Protein AF-A0A2T7C122-F1 (afdb_monomer)

Structure (mmCIF, N/CA/C/O backbone):
data_AF-A0A2T7C122-F1
#
_entry.id   AF-A0A2T7C122-F1
#
loop_
_atom_site.group_PDB
_atom_site.id
_atom_site.type_symbol
_atom_site.label_atom_id
_atom_site.label_alt_id
_atom_site.label_comp_id
_atom_site.label_asym_id
_atom_site.label_entity_id
_atom_site.label_seq_id
_atom_site.pdbx_PDB_ins_code
_atom_site.Cartn_x
_atom_site.Cartn_y
_atom_site.Cartn_z
_atom_site.occupancy
_atom_site.B_iso_or_equiv
_atom_site.auth_seq_id
_atom_site.auth_comp_id
_atom_site.auth_asym_id
_atom_site.auth_atom_id
_atom_site.pdbx_PDB_model_num
ATOM 1 N N . MET A 1 1 ? 14.773 -3.648 -17.598 1.00 79.00 1 MET A N 1
ATOM 2 C CA . MET A 1 1 ? 15.350 -3.316 -16.265 1.00 79.00 1 MET A CA 1
ATOM 3 C C . MET A 1 1 ? 15.070 -1.880 -15.819 1.00 79.00 1 MET A C 1
ATOM 5 O O . MET A 1 1 ? 14.415 -1.739 -14.797 1.00 79.00 1 MET A O 1
ATOM 9 N N . ILE A 1 2 ? 15.477 -0.832 -16.561 1.00 85.12 2 ILE A N 1
ATOM 10 C CA . ILE A 1 2 ? 15.068 0.554 -16.231 1.00 85.12 2 ILE A CA 1
ATOM 11 C C . ILE A 1 2 ? 13.546 0.684 -16.223 1.00 85.12 2 ILE A C 1
ATOM 13 O O . ILE A 1 2 ? 12.992 1.152 -15.241 1.00 85.12 2 ILE A O 1
ATOM 17 N N . ILE A 1 3 ? 12.870 0.175 -17.258 1.00 87.56 3 ILE A N 1
ATOM 18 C CA . ILE A 1 3 ? 11.406 0.257 -17.352 1.00 87.56 3 ILE A CA 1
ATOM 19 C C . ILE A 1 3 ? 10.727 -0.418 -16.142 1.00 87.56 3 ILE A C 1
ATOM 21 O O . ILE A 1 3 ? 9.842 0.168 -15.531 1.00 87.56 3 ILE A O 1
ATOM 25 N N . LYS A 1 4 ? 11.207 -1.598 -15.724 1.00 89.44 4 LYS A N 1
ATOM 26 C CA . LYS A 1 4 ? 10.771 -2.265 -14.484 1.00 89.44 4 LYS A CA 1
ATOM 27 C C . LYS A 1 4 ? 10.979 -1.405 -13.238 1.00 89.44 4 LYS A C 1
ATOM 29 O O . LYS A 1 4 ? 10.067 -1.278 -12.432 1.00 89.44 4 LYS A O 1
ATOM 34 N N . LYS A 1 5 ? 12.150 -0.780 -13.079 1.00 89.38 5 LYS A N 1
ATOM 35 C CA . LYS A 1 5 ? 12.404 0.142 -11.959 1.00 89.38 5 LYS A CA 1
ATOM 36 C C . LYS A 1 5 ? 11.483 1.362 -11.998 1.00 89.38 5 LYS A C 1
ATOM 38 O O . LYS A 1 5 ? 11.011 1.788 -10.951 1.00 89.38 5 LYS A O 1
ATOM 43 N N . THR A 1 6 ? 11.172 1.878 -13.187 1.00 89.88 6 THR A N 1
ATOM 44 C CA . THR A 1 6 ? 10.195 2.956 -13.366 1.00 89.88 6 THR A CA 1
ATOM 45 C C . THR A 1 6 ? 8.806 2.530 -12.894 1.00 89.88 6 THR A C 1
ATOM 47 O O . THR A 1 6 ? 8.185 3.266 -12.136 1.00 89.88 6 THR A O 1
ATOM 50 N N . PHE A 1 7 ? 8.324 1.343 -13.271 1.00 92.44 7 PHE A N 1
ATOM 51 C CA . PHE A 1 7 ? 7.021 0.860 -12.803 1.00 92.44 7 PHE A CA 1
ATOM 52 C C . PHE A 1 7 ? 6.997 0.576 -11.302 1.00 92.44 7 PHE A C 1
ATOM 54 O O . PHE A 1 7 ? 6.054 1.002 -10.638 1.00 92.44 7 PHE A O 1
ATOM 61 N N . ASN A 1 8 ? 8.054 -0.022 -10.741 1.00 92.19 8 ASN A N 1
ATOM 62 C CA . ASN A 1 8 ? 8.172 -0.164 -9.289 1.00 92.19 8 ASN A CA 1
ATOM 63 C C . ASN A 1 8 ? 8.086 1.205 -8.595 1.00 92.19 8 ASN A C 1
ATOM 65 O O . ASN A 1 8 ? 7.347 1.347 -7.627 1.00 92.19 8 ASN A O 1
ATOM 69 N N . GLN A 1 9 ? 8.769 2.231 -9.120 1.00 92.62 9 GLN A N 1
ATOM 70 C CA . GLN A 1 9 ? 8.714 3.579 -8.552 1.00 92.62 9 GLN A CA 1
ATOM 71 C C . GLN A 1 9 ? 7.300 4.159 -8.598 1.00 92.62 9 GLN A C 1
ATOM 73 O O . GLN A 1 9 ? 6.854 4.777 -7.632 1.00 92.62 9 GLN A O 1
ATOM 78 N N . VAL A 1 10 ? 6.589 3.970 -9.712 1.00 93.50 10 VAL A N 1
ATOM 79 C CA . VAL A 1 10 ? 5.200 4.420 -9.854 1.00 93.50 10 VAL A CA 1
ATOM 80 C C . VAL A 1 10 ? 4.305 3.716 -8.835 1.00 93.50 10 VAL A C 1
ATOM 82 O O . VAL A 1 10 ? 3.51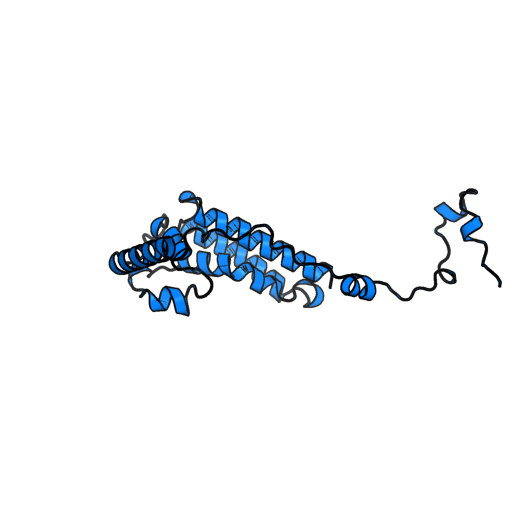6 4.380 -8.170 1.00 93.50 10 VAL A O 1
ATOM 85 N N . TYR A 1 11 ? 4.441 2.402 -8.657 1.00 95.38 11 TYR A N 1
ATOM 86 C CA . TYR A 1 11 ? 3.634 1.642 -7.700 1.00 95.38 11 TYR A CA 1
ATOM 87 C C . TYR A 1 11 ? 3.951 2.031 -6.251 1.00 95.38 11 TYR A C 1
ATOM 89 O O . TYR A 1 11 ? 3.027 2.234 -5.465 1.00 95.38 11 TYR A O 1
ATOM 97 N N . ALA A 1 12 ? 5.227 2.229 -5.912 1.00 94.44 12 ALA A N 1
ATOM 98 C CA . ALA A 1 12 ? 5.642 2.731 -4.604 1.00 94.44 12 ALA A CA 1
ATOM 99 C C . ALA A 1 12 ? 5.068 4.132 -4.331 1.00 94.44 12 ALA A C 1
ATOM 101 O O . ALA A 1 12 ? 4.515 4.384 -3.260 1.00 94.44 12 ALA A O 1
ATOM 102 N N . TYR A 1 13 ? 5.106 5.024 -5.324 1.00 94.38 13 TYR A N 1
ATOM 103 C CA . TYR A 1 13 ? 4.505 6.352 -5.221 1.00 94.38 13 TYR A CA 1
ATOM 104 C C . TYR A 1 13 ? 2.986 6.278 -5.011 1.00 94.38 13 TYR A C 1
ATOM 106 O O . TYR A 1 13 ? 2.453 6.907 -4.098 1.00 94.38 13 TYR A O 1
ATOM 114 N N . LEU A 1 14 ? 2.278 5.461 -5.800 1.00 95.94 14 LEU A N 1
ATOM 115 C CA . LEU A 1 14 ? 0.839 5.239 -5.628 1.00 95.94 14 LEU A CA 1
ATOM 116 C C . LEU A 1 14 ? 0.515 4.702 -4.230 1.00 95.94 14 LEU A C 1
ATOM 118 O O . LEU A 1 14 ? -0.430 5.181 -3.601 1.00 95.94 14 LEU A O 1
ATOM 122 N N . ASN A 1 15 ? 1.313 3.755 -3.727 1.00 96.88 15 ASN A N 1
ATOM 123 C CA . ASN A 1 15 ? 1.175 3.216 -2.379 1.00 96.88 15 ASN A CA 1
ATOM 12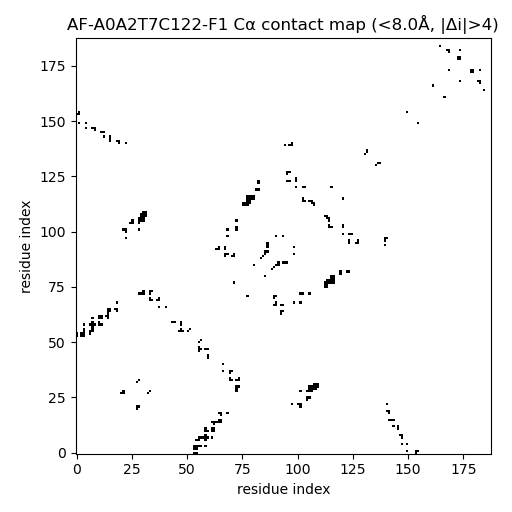4 C C . ASN A 1 15 ? 1.234 4.333 -1.330 1.00 96.88 15 ASN A C 1
ATOM 126 O O . ASN A 1 15 ? 0.307 4.461 -0.533 1.00 96.88 15 ASN A O 1
ATOM 130 N N . VAL A 1 16 ? 2.278 5.169 -1.367 1.00 96.12 16 VAL A N 1
ATOM 131 C CA . VAL A 1 16 ? 2.476 6.281 -0.422 1.00 96.12 16 VAL A CA 1
ATOM 132 C C . VAL A 1 16 ? 1.333 7.289 -0.504 1.00 96.12 16 VAL A C 1
ATOM 134 O O . VAL A 1 16 ? 0.711 7.602 0.511 1.00 96.12 16 VAL A O 1
ATOM 137 N N . GLN A 1 17 ? 1.005 7.773 -1.703 1.00 96.00 17 GLN A N 1
ATOM 138 C CA . GLN A 1 17 ? 0.035 8.856 -1.884 1.00 96.00 17 GLN A CA 1
ATOM 139 C C . GLN A 1 17 ? -1.389 8.449 -1.487 1.00 96.00 17 GLN A C 1
ATOM 141 O O . GLN A 1 17 ? -2.098 9.201 -0.804 1.00 96.00 17 GLN A O 1
ATOM 146 N N . LEU A 1 18 ? -1.818 7.246 -1.881 1.00 97.06 18 LEU A N 1
ATOM 147 C CA . LEU A 1 18 ? -3.144 6.733 -1.539 1.00 97.06 18 LEU A CA 1
ATOM 148 C C . LEU A 1 18 ? -3.239 6.396 -0.050 1.00 97.06 18 LEU A C 1
ATOM 150 O O . LEU A 1 18 ? -4.219 6.756 0.604 1.00 97.06 18 LEU A O 1
ATOM 154 N N . PHE A 1 19 ? -2.217 5.748 0.506 1.00 97.94 19 PHE A N 1
ATOM 155 C CA . PHE A 1 19 ? -2.220 5.357 1.911 1.00 97.94 19 PHE A CA 1
ATOM 156 C C . PHE A 1 19 ? -2.161 6.572 2.844 1.00 97.94 19 PHE A C 1
ATOM 158 O O . PHE A 1 19 ? -2.981 6.685 3.758 1.00 97.94 19 PHE A O 1
ATOM 165 N N . ASN A 1 20 ? -1.286 7.544 2.569 1.00 97.19 20 ASN A N 1
ATOM 166 C CA . ASN A 1 20 ? -1.228 8.789 3.335 1.00 97.19 20 ASN A CA 1
ATOM 167 C C . ASN A 1 20 ? -2.539 9.583 3.212 1.00 97.19 20 ASN A C 1
ATOM 169 O O . ASN A 1 20 ? -2.997 10.164 4.195 1.00 97.19 20 ASN A O 1
ATOM 173 N N . SER A 1 21 ? -3.209 9.547 2.052 1.00 97.06 21 SER A N 1
ATOM 174 C CA . SER A 1 21 ? -4.549 10.128 1.901 1.00 97.06 21 SER A CA 1
ATOM 175 C C . SER A 1 21 ? -5.574 9.499 2.846 1.00 97.06 21 SER A C 1
ATOM 177 O O . SER A 1 21 ? -6.296 10.244 3.509 1.00 97.06 21 SER A O 1
ATOM 179 N N . LEU A 1 22 ? -5.622 8.163 2.950 1.00 97.44 22 LEU A N 1
ATOM 180 C CA . LEU A 1 22 ? -6.503 7.464 3.898 1.00 97.44 22 LEU A CA 1
ATOM 181 C C . LEU A 1 22 ? -6.184 7.837 5.348 1.00 97.44 22 LEU A C 1
ATOM 183 O O . LEU A 1 22 ? -7.089 8.035 6.152 1.00 97.44 22 LEU A O 1
ATOM 187 N N . LEU A 1 23 ? -4.901 7.964 5.690 1.00 96.88 23 LEU A N 1
ATOM 188 C CA . LEU A 1 23 ? -4.473 8.300 7.047 1.00 96.88 23 LEU A CA 1
ATOM 189 C C . LEU A 1 23 ? -4.783 9.743 7.454 1.00 96.88 23 LEU A C 1
ATOM 191 O O . LEU A 1 23 ? -4.862 10.014 8.654 1.00 96.88 23 LEU A O 1
ATOM 195 N N . LEU A 1 24 ? -4.939 10.659 6.499 1.00 96.75 24 LEU A N 1
ATOM 196 C CA . LEU A 1 24 ? -5.132 12.087 6.758 1.00 96.75 24 LEU A CA 1
ATOM 197 C C . LEU A 1 24 ? -6.590 12.546 6.639 1.00 96.75 24 LEU A C 1
ATOM 199 O O . LEU A 1 24 ? -6.947 13.558 7.242 1.00 96.75 24 LEU A O 1
ATOM 203 N N . ARG A 1 25 ? -7.424 11.837 5.870 1.00 96.81 25 ARG A N 1
ATOM 204 C CA . ARG A 1 25 ? -8.746 12.319 5.447 1.00 96.81 25 ARG A CA 1
ATOM 205 C C . ARG A 1 25 ? -9.852 11.327 5.777 1.00 96.81 25 ARG A C 1
ATOM 207 O O . ARG A 1 25 ? -9.915 10.230 5.226 1.00 96.81 25 ARG A O 1
ATOM 214 N N . ARG A 1 26 ? -10.771 11.739 6.654 1.00 95.50 26 ARG A N 1
ATOM 215 C CA . ARG A 1 26 ? -11.879 10.891 7.121 1.00 95.50 26 ARG A CA 1
ATOM 216 C C . ARG A 1 26 ? -12.833 10.511 5.992 1.00 95.50 26 ARG A C 1
ATOM 218 O O . ARG A 1 26 ? -13.339 9.394 5.966 1.00 95.50 26 ARG A O 1
ATOM 225 N N . GLU A 1 27 ? -13.070 11.423 5.058 1.00 94.94 27 GLU A N 1
ATOM 226 C CA . GLU A 1 27 ? -13.934 11.214 3.901 1.00 94.94 27 GLU A CA 1
ATOM 227 C C . GLU A 1 27 ? -13.435 10.091 2.985 1.00 94.94 27 GLU A C 1
ATOM 229 O O . GLU A 1 27 ? -14.243 9.473 2.300 1.00 94.94 27 GLU A O 1
ATOM 234 N N . CYS A 1 28 ? -12.138 9.766 3.011 1.00 96.69 28 CYS A N 1
ATOM 235 C CA . CYS A 1 28 ? -11.575 8.677 2.216 1.00 96.69 28 CYS A CA 1
ATOM 236 C C . CYS A 1 28 ? -11.810 7.289 2.843 1.00 96.69 28 CYS A C 1
ATOM 238 O O . CYS A 1 28 ? -11.757 6.288 2.136 1.00 96.69 28 CYS A O 1
ATOM 240 N N . CYS A 1 29 ? -12.120 7.212 4.140 1.00 97.12 29 CYS A N 1
ATOM 241 C CA . CYS A 1 29 ? -12.270 5.960 4.887 1.00 97.12 29 CYS A CA 1
ATOM 242 C C . CYS A 1 29 ? -13.720 5.437 4.908 1.00 97.12 29 CYS A C 1
ATOM 244 O O . CYS A 1 29 ? -14.189 4.972 5.945 1.00 97.12 29 CYS A O 1
ATOM 246 N N . SER A 1 30 ? -14.455 5.516 3.795 1.00 96.25 30 SER A N 1
ATOM 247 C CA . SER A 1 30 ? -15.792 4.909 3.700 1.00 96.25 30 SER A CA 1
ATOM 248 C C . SER A 1 30 ? -15.750 3.487 3.130 1.00 96.25 30 SER A C 1
ATOM 250 O O . SER A 1 30 ? -14.776 3.101 2.475 1.00 96.25 30 SER A O 1
ATOM 252 N N . PHE A 1 31 ? -16.810 2.698 3.347 1.00 96.31 31 PHE A N 1
ATOM 253 C CA . PHE A 1 31 ? -16.939 1.381 2.710 1.00 96.31 31 PHE A CA 1
ATOM 254 C C . PHE A 1 31 ? -16.964 1.506 1.180 1.00 96.31 31 PHE A C 1
ATOM 256 O O . PHE A 1 31 ? -16.224 0.796 0.498 1.00 96.31 31 PHE A O 1
ATOM 263 N N . SER A 1 32 ? -17.760 2.434 0.638 1.00 96.50 32 SER A N 1
ATOM 264 C CA . SER A 1 32 ? -17.854 2.655 -0.810 1.00 96.50 32 SER A CA 1
ATOM 265 C C . SER A 1 32 ? -16.518 3.067 -1.442 1.00 96.50 32 SER A C 1
ATOM 267 O O . SER A 1 32 ? -16.148 2.534 -2.489 1.00 96.50 32 SER A O 1
ATOM 269 N N . ASN A 1 33 ? -15.749 3.944 -0.787 1.00 97.19 33 ASN A N 1
ATOM 270 C CA . ASN A 1 33 ? -14.415 4.337 -1.243 1.00 97.19 33 ASN A CA 1
ATOM 271 C C . ASN A 1 33 ? -13.435 3.161 -1.181 1.00 97.19 33 ASN A C 1
ATOM 273 O O . ASN A 1 33 ? -12.622 2.991 -2.089 1.00 97.19 33 ASN A O 1
ATOM 277 N N . GLY A 1 34 ? -13.545 2.316 -0.151 1.00 97.44 34 GLY A N 1
ATOM 278 C CA . GLY A 1 34 ? -12.816 1.054 -0.071 1.00 97.44 34 GLY A CA 1
ATOM 279 C C . GLY A 1 34 ? -13.124 0.128 -1.252 1.00 97.44 34 GLY A C 1
ATOM 280 O O . GLY A 1 34 ? -12.199 -0.386 -1.874 1.00 97.44 34 GLY A O 1
ATOM 281 N N . GLU A 1 35 ? -14.400 -0.061 -1.609 1.00 97.31 35 GLU A N 1
ATOM 282 C CA . GLU A 1 35 ? -14.786 -0.862 -2.784 1.00 97.31 35 GLU A CA 1
ATOM 283 C C . GLU A 1 35 ? -14.223 -0.271 -4.079 1.00 97.31 35 GLU A C 1
ATOM 285 O O . GLU A 1 35 ? -13.667 -1.005 -4.895 1.00 97.31 35 GLU A O 1
ATOM 290 N N . PHE A 1 36 ? -14.322 1.048 -4.256 1.00 97.50 36 PHE A N 1
ATOM 291 C CA . PHE A 1 36 ? -13.806 1.730 -5.440 1.00 97.50 36 PHE A CA 1
ATOM 292 C C . PHE A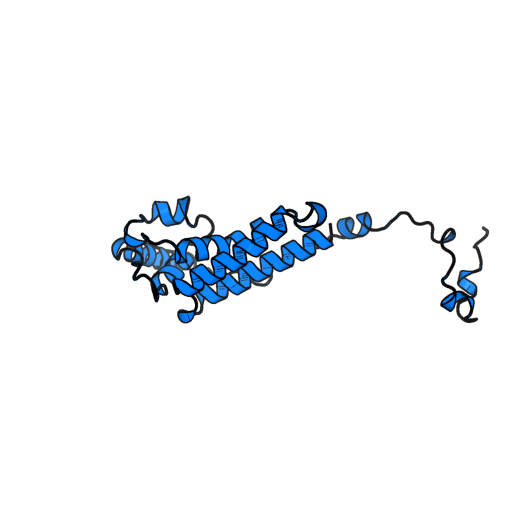 1 36 ? -12.290 1.544 -5.589 1.00 97.50 36 PHE A C 1
ATOM 294 O O . PHE A 1 36 ? -11.811 1.135 -6.648 1.00 97.50 36 PHE A O 1
ATOM 301 N N . LEU A 1 37 ? -11.532 1.766 -4.510 1.00 98.00 37 LEU A N 1
ATOM 302 C CA . LEU A 1 37 ? -10.088 1.537 -4.501 1.00 98.00 37 LEU A CA 1
ATOM 303 C C . LEU A 1 37 ? -9.742 0.065 -4.732 1.00 98.00 37 LEU A C 1
ATOM 305 O O . LEU A 1 37 ? -8.774 -0.222 -5.430 1.00 98.00 37 LEU A O 1
ATOM 309 N N . LYS A 1 38 ? -10.531 -0.873 -4.195 1.00 98.12 38 LYS A N 1
ATOM 310 C CA . LYS A 1 38 ? -10.318 -2.310 -4.409 1.00 98.12 38 LYS A CA 1
ATOM 311 C C . LYS A 1 38 ? -10.395 -2.672 -5.890 1.00 98.12 38 LYS A C 1
ATOM 313 O O . LYS A 1 38 ? -9.537 -3.412 -6.356 1.00 98.12 38 LYS A O 1
ATOM 318 N N . VAL A 1 39 ? -11.378 -2.140 -6.618 1.00 98.12 39 VAL A N 1
ATOM 319 C CA . VAL A 1 39 ? -11.506 -2.366 -8.067 1.00 98.12 39 VAL A CA 1
ATOM 320 C C . VAL A 1 39 ? -10.299 -1.793 -8.813 1.00 98.12 39 VAL A C 1
ATOM 322 O O . VAL A 1 39 ? -9.690 -2.500 -9.608 1.00 98.12 39 VAL A O 1
ATOM 325 N N . GLY A 1 40 ? -9.879 -0.563 -8.501 1.00 97.88 40 GLY A N 1
ATOM 326 C CA . GLY A 1 40 ? -8.685 0.028 -9.119 1.00 97.88 40 GLY A CA 1
ATOM 327 C C . GLY A 1 40 ? -7.403 -0.770 -8.842 1.00 97.88 40 GLY A C 1
ATOM 328 O O . GLY A 1 40 ? -6.601 -1.001 -9.743 1.00 97.88 40 GLY A O 1
ATOM 329 N N . LEU A 1 41 ? -7.222 -1.263 -7.612 1.00 98.12 41 LEU A N 1
ATOM 330 C CA . LEU A 1 41 ? -6.090 -2.129 -7.264 1.00 98.12 41 LEU A CA 1
ATOM 331 C C . LEU A 1 41 ? -6.127 -3.467 -8.016 1.00 98.12 41 LEU A C 1
ATOM 333 O O . LEU A 1 41 ? -5.071 -3.969 -8.388 1.00 98.12 41 LEU A O 1
ATOM 337 N N . GLN A 1 42 ? -7.312 -4.026 -8.272 1.00 97.69 42 GLN A N 1
ATOM 338 C CA . GLN A 1 42 ? -7.463 -5.245 -9.074 1.00 97.69 42 GLN A CA 1
ATOM 339 C C . GLN A 1 42 ? -7.063 -5.029 -10.538 1.00 97.69 42 GLN A C 1
ATOM 341 O O . GLN A 1 42 ? -6.465 -5.918 -11.137 1.00 97.69 42 GLN A O 1
ATOM 346 N N . GLU A 1 43 ? -7.331 -3.855 -11.116 1.00 97.38 43 GLU A N 1
ATOM 347 C CA . GLU A 1 43 ? -6.851 -3.528 -12.466 1.00 97.38 43 GLU A CA 1
ATOM 348 C C . GLU A 1 43 ? -5.316 -3.472 -12.520 1.00 97.38 43 GLU A C 1
ATOM 350 O O . GLU A 1 43 ? -4.709 -4.005 -13.452 1.00 97.38 43 GLU A O 1
ATOM 355 N N . LEU A 1 44 ? -4.676 -2.899 -11.493 1.00 96.75 44 LEU A N 1
ATOM 356 C CA . LEU A 1 44 ? -3.213 -2.864 -11.376 1.00 96.75 44 LEU A CA 1
ATOM 357 C C . LEU A 1 44 ? -2.606 -4.259 -11.162 1.00 96.75 44 LEU A C 1
ATOM 359 O O . LEU A 1 44 ? -1.563 -4.560 -11.744 1.00 96.75 44 LEU A O 1
ATOM 363 N N . GLU A 1 45 ? -3.253 -5.114 -10.366 1.00 95.75 45 GLU A N 1
ATOM 364 C CA . GLU A 1 45 ? -2.863 -6.518 -10.178 1.00 95.75 45 GLU A CA 1
ATOM 365 C C . GLU A 1 45 ? -2.961 -7.296 -11.494 1.00 95.75 45 GLU A C 1
ATOM 367 O O . GLU A 1 45 ? -2.024 -7.993 -11.896 1.00 95.75 45 GLU A O 1
ATOM 372 N N . GLN A 1 46 ? -4.071 -7.123 -12.215 1.00 95.50 46 GLN A N 1
ATOM 373 C CA . GLN A 1 46 ? -4.295 -7.768 -13.502 1.00 95.50 46 GLN A CA 1
ATOM 374 C C . GLN A 1 46 ? -3.254 -7.324 -14.534 1.00 95.50 46 GLN A C 1
ATOM 376 O O . GLN A 1 46 ? -2.730 -8.159 -15.278 1.00 95.50 46 GLN A O 1
ATOM 381 N N . TRP A 1 47 ? -2.906 -6.036 -14.564 1.00 95.50 47 TRP A N 1
ATOM 382 C CA . TRP A 1 47 ? -1.833 -5.535 -15.419 1.00 95.50 47 TRP A CA 1
ATOM 383 C C . TRP A 1 47 ? -0.494 -6.208 -15.094 1.00 95.50 47 TRP A C 1
ATOM 385 O O . TRP A 1 47 ? 0.172 -6.693 -16.011 1.00 95.50 47 TRP A O 1
ATOM 395 N N . CYS A 1 48 ? -0.136 -6.335 -13.811 1.00 93.56 48 CYS A N 1
ATOM 396 C CA . CYS A 1 48 ? 1.079 -7.043 -13.400 1.00 93.56 48 CYS A CA 1
ATOM 397 C C . CYS A 1 48 ? 1.066 -8.523 -13.817 1.00 93.56 48 CYS A C 1
ATOM 399 O O . CYS A 1 48 ? 2.105 -9.047 -14.202 1.00 93.56 48 CYS A O 1
ATOM 401 N N . SER A 1 49 ? -0.096 -9.185 -13.779 1.00 90.31 49 SER A N 1
ATOM 402 C CA . SER A 1 49 ? -0.228 -10.605 -14.144 1.00 90.31 49 SER A CA 1
ATOM 403 C C . SER A 1 49 ? -0.141 -10.882 -15.651 1.00 90.31 49 SER A C 1
ATOM 405 O O . SER A 1 49 ? 0.232 -11.979 -16.061 1.00 90.31 49 SER A O 1
ATOM 407 N N . THR A 1 50 ? -0.514 -9.905 -16.482 1.00 90.94 50 THR A N 1
ATOM 408 C CA . THR A 1 50 ? -0.588 -10.052 -17.948 1.00 90.94 50 THR A CA 1
ATOM 409 C C . THR A 1 50 ? 0.639 -9.505 -18.661 1.00 90.94 50 THR A C 1
ATOM 411 O O . THR A 1 50 ? 0.951 -9.924 -19.776 1.00 90.94 50 THR A O 1
ATOM 414 N N . THR A 1 51 ? 1.337 -8.574 -18.024 1.00 89.25 51 THR A N 1
ATOM 415 C CA . THR A 1 51 ? 2.551 -7.958 -18.547 1.00 89.25 51 THR A CA 1
ATOM 416 C C . THR A 1 51 ? 3.757 -8.870 -18.307 1.00 89.25 51 THR A C 1
ATOM 418 O O . THR A 1 51 ? 3.823 -9.580 -17.307 1.00 89.25 51 THR A O 1
ATOM 421 N N . THR A 1 52 ? 4.741 -8.862 -19.214 1.00 85.38 52 THR A N 1
ATOM 422 C CA . THR A 1 52 ? 5.954 -9.676 -19.041 1.00 85.38 52 THR A CA 1
ATOM 423 C C . THR A 1 52 ? 6.732 -9.273 -17.782 1.00 85.38 52 THR A C 1
ATOM 425 O O . THR A 1 52 ? 6.730 -8.113 -17.355 1.00 85.38 52 THR A O 1
ATOM 428 N N . GLU A 1 53 ? 7.461 -10.234 -17.206 1.00 81.38 53 GLU A N 1
ATOM 429 C CA . GLU A 1 53 ? 8.299 -10.027 -16.013 1.00 81.38 53 GLU A CA 1
ATOM 430 C C . GLU A 1 53 ? 9.342 -8.906 -16.205 1.00 81.38 53 GLU A C 1
ATOM 432 O O . GLU A 1 53 ? 9.750 -8.240 -15.248 1.00 81.38 53 GLU A O 1
ATOM 437 N N . GLU A 1 54 ? 9.735 -8.657 -17.457 1.00 79.44 54 GLU A N 1
ATOM 438 C CA . GLU A 1 54 ? 10.645 -7.583 -17.856 1.00 79.44 54 GLU A CA 1
ATOM 439 C C . GLU A 1 54 ? 10.128 -6.180 -17.503 1.00 79.44 54 GLU A C 1
ATOM 441 O O . GLU A 1 54 ? 10.944 -5.285 -17.251 1.00 79.44 54 GLU A O 1
ATOM 446 N N . TYR A 1 55 ? 8.805 -5.988 -17.460 1.00 83.06 55 TYR A N 1
ATOM 447 C CA . TYR A 1 55 ? 8.173 -4.705 -17.153 1.00 83.06 55 TYR A CA 1
ATOM 448 C C . TYR A 1 55 ? 7.524 -4.693 -15.770 1.00 83.06 55 TYR A C 1
ATOM 450 O O . TYR A 1 55 ? 7.811 -3.789 -14.993 1.00 83.06 55 TYR A O 1
ATOM 458 N N . ALA A 1 56 ? 6.679 -5.677 -15.448 1.00 85.19 56 ALA A N 1
ATOM 459 C CA . ALA A 1 56 ? 5.928 -5.671 -14.191 1.00 85.19 56 ALA A CA 1
ATOM 460 C C . ALA A 1 56 ? 6.780 -6.112 -12.998 1.00 85.19 56 ALA A C 1
ATOM 462 O O . ALA A 1 56 ? 6.658 -5.561 -11.909 1.00 85.19 56 ALA A O 1
ATOM 463 N N . GLY A 1 57 ? 7.668 -7.091 -13.193 1.00 85.56 57 GLY A N 1
ATOM 464 C CA . GLY A 1 57 ? 8.550 -7.577 -12.139 1.00 85.56 57 GLY A CA 1
ATOM 465 C C . GLY A 1 57 ? 7.844 -7.811 -10.797 1.00 85.56 57 GLY A C 1
ATOM 466 O O . GLY A 1 57 ? 6.892 -8.574 -10.723 1.00 85.56 57 GLY A O 1
ATOM 467 N N . ALA A 1 58 ? 8.324 -7.127 -9.754 1.00 87.38 58 ALA A N 1
ATOM 468 C CA . ALA A 1 58 ? 7.761 -7.168 -8.401 1.00 87.38 58 ALA A CA 1
ATOM 469 C C . ALA A 1 58 ? 6.975 -5.887 -8.048 1.00 87.38 58 ALA A C 1
ATOM 471 O O . ALA A 1 58 ? 6.796 -5.580 -6.875 1.00 87.38 58 ALA A O 1
ATOM 472 N N . SER A 1 59 ? 6.511 -5.111 -9.040 1.00 92.50 59 SER A N 1
ATOM 473 C CA . SER A 1 59 ? 5.808 -3.839 -8.793 1.00 92.50 59 SER A CA 1
ATOM 474 C C . SER A 1 59 ? 4.588 -4.013 -7.882 1.00 92.50 59 SER A C 1
ATOM 476 O O . SER A 1 59 ? 4.281 -3.126 -7.094 1.00 92.50 59 SER A O 1
ATOM 478 N N . TRP A 1 60 ? 3.909 -5.165 -7.941 1.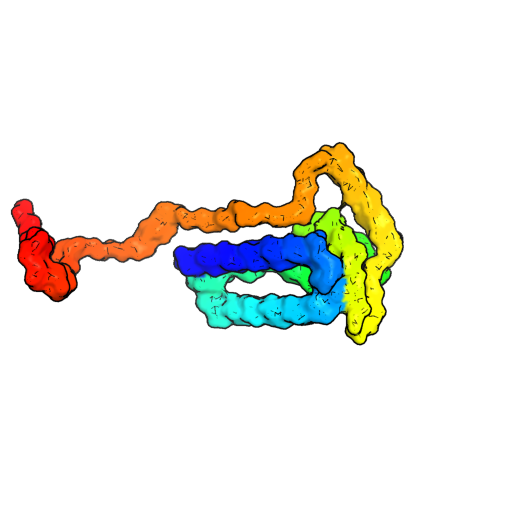00 95.19 60 TRP A N 1
ATOM 479 C CA . TRP A 1 60 ? 2.736 -5.451 -7.108 1.00 95.19 60 TRP A CA 1
ATOM 480 C C . TRP A 1 60 ? 3.023 -5.446 -5.599 1.00 95.19 60 TRP A C 1
ATOM 482 O O . TRP A 1 60 ? 2.143 -5.094 -4.802 1.00 95.19 60 TRP A O 1
ATOM 492 N N . ASP A 1 61 ? 4.245 -5.801 -5.201 1.00 93.88 61 ASP A N 1
ATOM 493 C CA . ASP A 1 61 ? 4.653 -5.850 -3.796 1.00 93.88 61 ASP A CA 1
ATOM 494 C C . ASP A 1 61 ? 4.808 -4.439 -3.205 1.00 93.88 61 ASP A C 1
ATOM 496 O O . ASP A 1 61 ? 4.553 -4.227 -2.018 1.00 93.88 61 ASP A O 1
ATOM 500 N N . GLU A 1 62 ? 5.092 -3.440 -4.046 1.00 95.19 62 GLU A N 1
ATOM 501 C CA . GLU A 1 62 ? 5.215 -2.035 -3.637 1.00 95.19 62 GLU A CA 1
ATOM 502 C C . GLU A 1 62 ? 3.881 -1.451 -3.122 1.00 95.19 62 GLU A C 1
ATOM 504 O O . GLU A 1 62 ? 3.875 -0.501 -2.342 1.00 95.19 62 GLU A O 1
ATOM 509 N N . LEU A 1 63 ? 2.734 -2.042 -3.491 1.00 96.69 63 LEU A N 1
ATOM 510 C CA . LEU A 1 63 ? 1.385 -1.604 -3.087 1.00 96.69 63 LEU A CA 1
ATOM 511 C C . LEU A 1 63 ? 0.904 -2.187 -1.744 1.00 96.69 63 LEU A C 1
ATOM 513 O O . LEU A 1 63 ? -0.278 -2.084 -1.407 1.00 96.69 63 LEU A O 1
ATOM 517 N N . GLN A 1 64 ? 1.777 -2.833 -0.970 1.00 96.62 64 GLN A N 1
ATOM 518 C CA . GLN A 1 64 ? 1.400 -3.581 0.236 1.00 96.62 64 GLN A CA 1
ATOM 519 C C . GLN A 1 64 ? 0.580 -2.784 1.274 1.00 96.62 64 GLN A C 1
ATOM 521 O O . GLN A 1 64 ? -0.386 -3.323 1.818 1.00 96.62 64 GLN A O 1
ATOM 526 N N . HIS A 1 65 ? 0.897 -1.506 1.519 1.00 97.88 65 HIS A N 1
ATOM 527 C CA . HIS A 1 65 ? 0.221 -0.715 2.556 1.00 97.88 65 HIS A CA 1
ATOM 528 C C . HIS A 1 65 ? -1.206 -0.368 2.137 1.00 97.88 65 HIS A C 1
ATOM 530 O O . HIS A 1 65 ? -2.158 -0.617 2.882 1.00 97.88 65 HIS A O 1
ATOM 536 N N . ILE A 1 66 ? -1.373 0.162 0.920 1.00 98.19 66 ILE A N 1
ATOM 537 C CA . ILE A 1 66 ? -2.696 0.514 0.408 1.00 98.19 66 ILE A CA 1
ATOM 538 C C . ILE A 1 66 ? -3.567 -0.732 0.212 1.00 98.19 66 ILE A C 1
ATOM 540 O O . ILE A 1 66 ? -4.752 -0.696 0.537 1.00 98.19 66 ILE A O 1
ATOM 544 N N . ARG A 1 67 ? -2.993 -1.861 -0.224 1.00 98.25 67 ARG A N 1
ATOM 545 C CA . ARG A 1 67 ? -3.717 -3.135 -0.371 1.00 98.25 67 ARG A CA 1
ATOM 546 C C . ARG A 1 67 ? -4.295 -3.625 0.952 1.00 98.25 67 ARG A C 1
ATOM 548 O O . ARG A 1 67 ? -5.479 -3.955 1.008 1.00 98.25 67 ARG A O 1
ATOM 555 N N . GLN A 1 68 ? -3.490 -3.649 2.011 1.00 98.56 68 GLN A N 1
ATOM 556 C CA . GLN A 1 68 ? -3.947 -4.073 3.337 1.00 98.56 68 GLN A CA 1
ATOM 557 C C . GLN A 1 68 ? -4.961 -3.081 3.927 1.00 98.56 68 GLN A C 1
ATOM 559 O O . GLN A 1 68 ? -6.004 -3.501 4.424 1.00 98.56 68 GLN A O 1
ATOM 564 N N . ALA A 1 69 ? -4.736 -1.768 3.785 1.00 98.44 69 ALA A N 1
ATOM 565 C CA . ALA A 1 69 ? -5.687 -0.743 4.223 1.00 98.44 69 ALA A CA 1
ATOM 566 C C . ALA A 1 69 ? -7.056 -0.875 3.538 1.00 98.44 69 ALA A C 1
ATOM 568 O O . ALA A 1 69 ? -8.094 -0.832 4.198 1.00 98.44 69 ALA A O 1
ATOM 569 N N . VAL A 1 70 ? -7.071 -1.073 2.219 1.00 98.31 70 VAL A N 1
ATOM 570 C CA . VAL A 1 70 ? -8.303 -1.266 1.444 1.00 98.31 70 VAL A CA 1
ATOM 571 C C . VAL A 1 70 ? -8.976 -2.585 1.813 1.00 98.31 70 VAL A C 1
ATOM 573 O O . VAL A 1 70 ? -10.185 -2.600 2.039 1.00 98.31 70 VAL A O 1
ATOM 576 N N . GLY A 1 71 ? -8.209 -3.674 1.940 1.00 97.56 71 GLY A N 1
ATOM 577 C CA . GLY A 1 71 ? -8.708 -4.969 2.407 1.00 97.56 71 GLY A CA 1
ATOM 578 C C . GLY A 1 71 ? -9.379 -4.872 3.778 1.00 97.56 71 GLY A C 1
ATOM 579 O O . GLY A 1 71 ? -10.464 -5.421 3.980 1.00 97.56 71 GLY A O 1
ATOM 580 N N . PHE A 1 72 ? -8.791 -4.093 4.686 1.00 97.62 72 PHE A N 1
ATOM 581 C CA . PHE A 1 72 ? -9.389 -3.767 5.970 1.00 97.62 72 PHE A CA 1
ATOM 582 C C . PHE A 1 72 ? -10.679 -2.951 5.806 1.00 97.62 72 PHE A C 1
ATOM 584 O O . PHE A 1 72 ? -11.708 -3.352 6.342 1.00 97.62 72 PHE A O 1
ATOM 591 N N . LEU A 1 73 ? -10.684 -1.856 5.035 1.00 96.81 73 LEU A N 1
ATOM 592 C CA . LEU A 1 73 ? -11.864 -0.994 4.844 1.00 96.81 73 LEU A CA 1
ATOM 593 C C . LEU A 1 73 ? -13.093 -1.751 4.320 1.00 96.81 73 LEU A C 1
ATOM 595 O O . LEU A 1 73 ? -14.197 -1.518 4.811 1.00 96.81 73 LEU A O 1
ATOM 599 N N . VAL A 1 74 ? -12.916 -2.697 3.398 1.00 96.75 74 VAL A N 1
ATOM 600 C CA . VAL A 1 74 ? -14.023 -3.476 2.803 1.00 96.75 74 VAL A CA 1
ATOM 601 C C . VAL A 1 74 ? -14.410 -4.724 3.604 1.00 96.75 74 VAL A C 1
ATOM 603 O O . VAL A 1 74 ? -15.295 -5.477 3.202 1.00 96.75 74 VAL A O 1
ATOM 606 N N . LEU A 1 75 ? -13.761 -4.985 4.741 1.00 95.50 75 LEU A N 1
ATOM 607 C CA . LEU A 1 75 ? -14.104 -6.126 5.585 1.00 95.50 75 LEU A CA 1
ATOM 608 C C . LEU A 1 75 ? -15.472 -5.906 6.248 1.00 95.50 75 LEU A C 1
ATOM 610 O O . LEU A 1 75 ? -15.660 -4.932 6.971 1.00 95.50 75 LEU A O 1
ATOM 614 N N . HIS A 1 76 ? -16.428 -6.816 6.063 1.00 93.12 76 HIS A N 1
ATOM 615 C CA . HIS A 1 76 ? -17.772 -6.643 6.633 1.00 93.12 76 HIS A CA 1
ATOM 616 C C . HIS A 1 76 ? -17.842 -6.893 8.149 1.00 93.12 76 HIS A C 1
ATOM 618 O O . HIS A 1 76 ? -18.564 -6.200 8.858 1.00 93.12 76 HIS A O 1
ATOM 624 N N . GLN A 1 77 ? -17.097 -7.875 8.664 1.00 91.38 77 GLN A N 1
ATOM 625 C CA . GLN A 1 77 ? -17.214 -8.343 10.053 1.00 91.38 77 GLN A CA 1
ATOM 626 C C . GLN A 1 77 ? -16.061 -7.850 10.942 1.00 91.38 77 GLN A C 1
ATOM 628 O O . GLN A 1 77 ? -15.509 -8.611 11.735 1.00 91.38 77 GLN A O 1
ATOM 633 N N . LYS A 1 78 ? -15.683 -6.568 10.820 1.00 93.81 78 LYS A N 1
ATOM 634 C CA . LYS A 1 78 ? -14.590 -5.964 11.611 1.00 93.81 78 LYS A CA 1
ATOM 635 C C . LYS A 1 78 ? -14.816 -6.093 13.120 1.00 93.81 78 LYS A C 1
ATOM 637 O O . LYS A 1 78 ? -13.866 -6.304 13.863 1.00 93.81 78 LYS A O 1
ATOM 642 N N . SER A 1 79 ? -16.066 -5.995 13.573 1.00 93.56 79 SER A N 1
ATOM 643 C CA . SER A 1 79 ? -16.440 -6.057 14.993 1.00 93.56 79 SER A CA 1
ATOM 644 C C . SER A 1 79 ? -16.128 -7.400 15.662 1.00 93.56 79 SER A C 1
ATOM 646 O O . SER A 1 79 ? -15.991 -7.445 16.883 1.00 93.56 79 SER A O 1
ATOM 648 N N . HIS A 1 80 ? -15.983 -8.472 14.878 1.00 95.06 80 HIS A N 1
ATOM 649 C CA . HIS A 1 80 ? -15.657 -9.816 15.361 1.00 95.06 80 HIS A CA 1
ATOM 650 C C . HIS A 1 80 ? -14.159 -10.125 15.339 1.00 95.06 80 HIS A C 1
ATOM 652 O O . HIS A 1 80 ? -13.761 -11.187 15.809 1.00 95.06 80 HIS A O 1
ATOM 658 N N . LYS A 1 81 ? -13.336 -9.226 14.790 1.00 97.12 81 LYS A N 1
ATOM 659 C CA . LYS A 1 81 ? -11.897 -9.440 14.676 1.00 97.12 81 LYS A CA 1
ATOM 660 C C . LYS A 1 81 ? -11.172 -9.064 15.954 1.00 97.12 81 LYS A C 1
ATOM 662 O O . LYS A 1 81 ? -11.395 -7.998 16.529 1.00 97.12 81 LYS A O 1
ATOM 667 N N . THR A 1 82 ? -10.290 -9.953 16.385 1.00 97.31 82 THR A N 1
ATOM 668 C CA . THR A 1 82 ? -9.356 -9.713 17.480 1.00 97.31 82 THR A CA 1
ATOM 669 C C . THR A 1 82 ? -8.215 -8.808 17.024 1.00 97.31 82 THR A C 1
ATOM 671 O O . THR A 1 82 ? -7.937 -8.681 15.833 1.00 97.31 82 THR A O 1
ATOM 674 N N . LEU A 1 83 ? -7.528 -8.179 17.982 1.00 97.44 83 LEU A N 1
ATOM 675 C CA . LEU A 1 83 ? -6.343 -7.375 17.677 1.00 97.44 83 LEU A CA 1
ATOM 676 C C . LEU A 1 83 ? -5.274 -8.203 16.946 1.00 97.44 83 LEU A C 1
ATOM 678 O O . LEU A 1 83 ? -4.691 -7.710 15.992 1.00 97.44 83 LEU A O 1
ATOM 682 N N . GLU A 1 84 ? -5.076 -9.455 17.362 1.00 97.19 84 GLU A N 1
ATOM 683 C CA . GLU A 1 84 ? -4.075 -10.358 16.790 1.00 97.19 84 GLU A CA 1
ATOM 684 C C . GLU A 1 84 ? -4.393 -10.734 15.339 1.00 97.19 84 GLU A C 1
ATOM 686 O O . GLU A 1 84 ? -3.523 -10.619 14.482 1.00 97.19 84 GLU A O 1
ATOM 691 N N . GLU A 1 85 ? -5.644 -11.092 15.024 1.00 97.44 85 GLU A N 1
ATOM 692 C CA . GLU A 1 85 ? -6.055 -11.331 13.632 1.00 97.44 85 GLU A CA 1
ATOM 693 C C . GLU A 1 85 ? 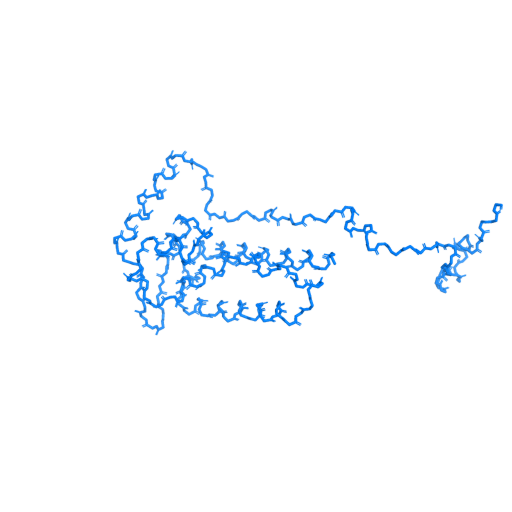-5.834 -10.080 12.768 1.00 97.44 85 GLU A C 1
ATOM 695 O O . GLU A 1 85 ? -5.407 -10.167 11.618 1.00 97.44 85 GLU A O 1
ATOM 700 N N . ILE A 1 86 ? -6.113 -8.890 13.311 1.00 97.88 86 ILE A N 1
ATOM 701 C CA . ILE A 1 86 ? -5.938 -7.639 12.569 1.00 97.88 86 ILE A CA 1
ATOM 702 C C . ILE A 1 86 ? -4.460 -7.376 12.285 1.00 97.88 86 ILE A C 1
ATOM 704 O O . ILE A 1 86 ? -4.123 -7.058 11.148 1.00 97.88 86 ILE A O 1
ATOM 708 N N . THR A 1 87 ? -3.584 -7.498 13.282 1.00 96.69 87 THR A N 1
ATOM 709 C CA . THR A 1 87 ? -2.162 -7.167 13.123 1.00 96.69 87 THR A CA 1
ATOM 710 C C . THR A 1 87 ? -1.371 -8.259 12.429 1.00 96.69 87 THR A C 1
ATOM 712 O O . THR A 1 87 ? -0.433 -7.936 11.721 1.00 96.69 87 THR A O 1
ATOM 715 N N . ASN A 1 88 ? -1.715 -9.534 12.606 1.00 96.25 88 ASN A N 1
ATOM 716 C CA . ASN A 1 88 ? -0.873 -10.635 12.136 1.00 96.25 88 ASN A CA 1
ATOM 717 C C . ASN A 1 88 ? -1.378 -11.245 10.826 1.00 96.25 88 ASN A C 1
ATOM 719 O O . ASN A 1 88 ? -0.575 -11.755 10.049 1.00 96.25 88 ASN A O 1
ATOM 723 N N . GLU A 1 89 ? -2.688 -11.193 10.568 1.00 96.25 89 GLU A N 1
ATOM 724 C CA . GLU A 1 89 ? -3.286 -11.821 9.385 1.00 96.25 89 GLU A CA 1
ATOM 725 C C . GLU A 1 89 ? -3.760 -10.791 8.357 1.00 96.25 89 GLU A C 1
ATOM 727 O O . GLU A 1 89 ? -3.485 -10.935 7.167 1.00 96.25 89 GLU A O 1
ATOM 732 N N . LEU A 1 90 ? -4.475 -9.747 8.792 1.00 96.75 90 LEU A N 1
ATOM 733 C CA . LEU A 1 90 ? -5.086 -8.780 7.872 1.00 96.75 90 LEU A CA 1
ATOM 734 C C . LEU A 1 90 ? -4.118 -7.676 7.439 1.00 96.75 90 LEU A C 1
ATOM 736 O O . LEU A 1 90 ? -4.064 -7.333 6.257 1.00 96.75 90 LEU A O 1
ATOM 740 N N . CYS A 1 91 ? -3.381 -7.111 8.395 1.00 97.75 91 CYS A N 1
ATOM 741 C CA . CYS A 1 91 ? -2.558 -5.923 8.199 1.00 97.75 91 CYS A CA 1
ATOM 742 C C . CYS A 1 91 ? -1.121 -6.075 8.754 1.00 97.75 91 CYS A C 1
ATOM 744 O O . CYS A 1 91 ? -0.685 -5.196 9.499 1.00 97.75 91 CYS A O 1
ATOM 746 N N . PRO A 1 92 ? -0.361 -7.135 8.403 1.00 97.38 92 PRO A N 1
ATOM 747 C CA . PRO A 1 92 ? 0.981 -7.384 8.952 1.00 97.38 92 PRO A CA 1
ATOM 748 C C . PRO A 1 92 ? 2.034 -6.323 8.626 1.00 97.38 92 PRO A C 1
ATOM 750 O O . PRO A 1 92 ? 3.090 -6.302 9.251 1.00 97.38 92 PRO A O 1
ATOM 753 N N . VAL A 1 93 ? 1.778 -5.453 7.650 1.00 97.25 93 VAL A N 1
ATOM 754 C CA . VAL A 1 93 ? 2.709 -4.386 7.256 1.00 97.25 93 VAL A CA 1
ATOM 755 C C . VAL A 1 93 ? 2.375 -3.061 7.948 1.00 97.25 93 VAL A C 1
ATOM 757 O O . VAL A 1 93 ? 3.248 -2.212 8.100 1.00 97.25 93 VAL A O 1
ATOM 760 N N . LEU A 1 94 ? 1.127 -2.863 8.382 1.00 97.06 94 LEU A N 1
ATOM 761 C CA . LEU A 1 94 ? 0.700 -1.601 8.982 1.00 97.06 94 LEU A CA 1
ATOM 762 C C . LEU A 1 94 ? 1.051 -1.566 10.470 1.00 97.06 94 LEU A C 1
ATOM 764 O O . LEU A 1 94 ? 0.833 -2.529 11.203 1.00 97.06 94 LEU A O 1
ATOM 768 N N . SER A 1 95 ? 1.493 -0.406 10.951 1.00 95.69 95 SER A N 1
ATOM 769 C CA . SER A 1 95 ? 1.664 -0.189 12.388 1.00 95.69 95 SER A CA 1
ATOM 770 C C . SER A 1 95 ? 0.316 -0.088 13.109 1.00 95.69 95 SER A C 1
ATOM 772 O O . SER A 1 95 ? -0.705 0.298 12.528 1.00 95.69 95 SER A O 1
ATOM 774 N N . ILE A 1 96 ? 0.311 -0.361 14.418 1.00 95.94 96 ILE A N 1
ATOM 775 C CA . ILE A 1 96 ? -0.891 -0.234 15.260 1.00 95.94 96 ILE A CA 1
ATOM 776 C C . ILE A 1 96 ? -1.480 1.180 15.157 1.00 95.94 96 ILE A C 1
ATOM 778 O O . ILE A 1 96 ? -2.694 1.332 15.015 1.00 95.94 96 ILE A O 1
ATOM 782 N N . THR A 1 97 ? -0.631 2.209 15.133 1.00 95.62 97 THR A N 1
ATOM 783 C CA . THR A 1 97 ? -1.031 3.613 14.967 1.00 95.62 97 THR A CA 1
ATOM 784 C C . THR A 1 97 ? -1.765 3.861 13.646 1.00 95.62 97 THR A C 1
ATOM 786 O O . THR A 1 97 ? -2.782 4.561 13.618 1.00 95.62 97 THR A O 1
ATOM 789 N N . GLN A 1 98 ? -1.283 3.281 12.543 1.00 97.50 98 GLN A N 1
ATOM 790 C CA . GLN A 1 98 ? -1.913 3.410 11.225 1.00 97.50 98 GLN A CA 1
ATOM 791 C C . GLN A 1 98 ? -3.273 2.707 11.190 1.00 97.50 98 GLN A C 1
ATOM 793 O O . GLN A 1 98 ? -4.267 3.304 10.770 1.00 97.50 98 GLN A O 1
ATOM 798 N N . ILE A 1 99 ? -3.342 1.474 11.702 1.00 97.81 99 ILE A N 1
ATOM 799 C CA . ILE A 1 99 ? -4.588 0.700 11.784 1.00 97.81 99 ILE A CA 1
ATOM 800 C C . ILE A 1 99 ? -5.611 1.439 12.651 1.00 97.81 99 ILE A C 1
ATOM 802 O O . ILE A 1 99 ? -6.756 1.615 12.238 1.00 97.81 99 ILE A O 1
ATOM 806 N N . TYR A 1 100 ? -5.200 1.932 13.822 1.00 97.25 100 TYR A N 1
ATOM 807 C CA . TYR A 1 100 ? -6.052 2.693 14.735 1.00 97.25 100 TYR A CA 1
ATOM 808 C C . TYR A 1 100 ? -6.650 3.935 14.065 1.00 97.25 100 TYR A C 1
ATOM 810 O O . TYR A 1 100 ? -7.853 4.194 14.182 1.00 97.25 100 TYR A O 1
ATOM 818 N N . ARG A 1 101 ? -5.837 4.695 13.321 1.00 96.69 101 ARG A N 1
ATOM 819 C CA . ARG A 1 101 ? -6.301 5.866 12.564 1.00 96.69 101 ARG A CA 1
ATOM 820 C C . ARG A 1 101 ? -7.350 5.490 11.523 1.00 96.69 101 ARG A C 1
ATOM 822 O O . ARG A 1 101 ? -8.428 6.080 11.519 1.00 96.69 101 ARG A O 1
ATOM 829 N N . ILE A 1 102 ? -7.073 4.496 10.681 1.00 97.69 102 ILE A N 1
ATOM 830 C CA . ILE A 1 102 ? -8.023 4.045 9.651 1.00 97.69 102 ILE A CA 1
ATOM 831 C C . ILE A 1 102 ? -9.318 3.551 10.308 1.00 97.69 102 ILE A C 1
ATOM 833 O O . ILE A 1 102 ? -10.409 3.958 9.915 1.00 97.69 102 ILE A O 1
ATOM 837 N N . ALA A 1 103 ? -9.212 2.730 11.355 1.00 96.94 103 ALA A N 1
ATOM 838 C CA . ALA A 1 103 ? -10.357 2.143 12.041 1.00 96.94 103 ALA A CA 1
ATOM 839 C C . ALA A 1 103 ? -11.259 3.176 12.729 1.00 96.94 103 ALA A C 1
ATOM 841 O O . ALA A 1 103 ? -12.476 3.011 12.740 1.00 96.94 103 ALA A O 1
ATOM 842 N N . THR A 1 104 ? -10.684 4.239 13.296 1.00 96.50 104 THR A N 1
ATOM 843 C CA . THR A 1 104 ? -11.452 5.310 13.954 1.00 96.50 104 THR A CA 1
ATOM 844 C C . THR A 1 104 ? -12.043 6.321 12.973 1.00 96.50 104 THR A C 1
ATOM 846 O O . THR A 1 104 ? -13.048 6.960 13.289 1.00 96.50 104 THR A O 1
ATOM 849 N N . MET A 1 105 ? -11.462 6.457 11.779 1.00 96.75 105 MET A N 1
ATOM 850 C CA . MET A 1 105 ? -12.025 7.265 10.693 1.00 96.75 105 MET A CA 1
ATOM 851 C C . MET A 1 105 ? -13.072 6.516 9.863 1.00 96.75 105 MET A C 1
ATOM 853 O O . MET A 1 105 ? -13.882 7.170 9.204 1.00 96.75 105 MET A O 1
ATOM 857 N N . PHE A 1 106 ? -13.068 5.179 9.907 1.00 96.62 106 PHE A N 1
ATOM 858 C CA . PHE A 1 106 ? -13.969 4.340 9.127 1.00 96.62 106 PHE A CA 1
ATOM 859 C C . PHE A 1 106 ? -15.447 4.652 9.382 1.00 96.62 106 PHE A C 1
ATOM 861 O O . PHE A 1 106 ? -15.885 4.816 10.524 1.00 96.62 106 PHE A O 1
ATOM 868 N N . TRP A 1 107 ? -16.230 4.660 8.307 1.00 93.88 107 TRP A N 1
ATOM 869 C CA . TRP A 1 107 ? -17.686 4.668 8.368 1.00 93.88 107 TRP A CA 1
ATOM 870 C C . TRP A 1 107 ? -18.279 3.908 7.176 1.00 93.88 107 TRP A C 1
ATOM 872 O O . TRP A 1 107 ? -17.702 3.884 6.093 1.00 93.88 107 TRP A O 1
ATOM 882 N N . ASP A 1 108 ? -19.427 3.262 7.368 1.00 92.31 108 ASP A N 1
ATOM 883 C CA . ASP A 1 108 ? -20.121 2.562 6.285 1.00 92.31 108 ASP A CA 1
ATOM 884 C C . ASP A 1 108 ? -21.300 3.404 5.778 1.00 92.31 108 ASP A C 1
ATOM 886 O O . ASP A 1 108 ? -22.204 3.749 6.540 1.00 92.31 108 ASP A O 1
ATOM 890 N N . ASP A 1 109 ? -21.265 3.734 4.488 1.00 92.25 109 ASP A N 1
ATOM 891 C CA . ASP A 1 109 ? -22.246 4.528 3.749 1.00 92.25 109 ASP A CA 1
ATOM 892 C C . ASP A 1 109 ? -23.235 3.716 2.906 1.00 92.25 109 ASP A C 1
ATOM 894 O O . ASP A 1 109 ? -24.098 4.302 2.249 1.00 92.25 109 ASP A O 1
ATOM 898 N N . LYS A 1 110 ? -23.122 2.386 2.888 1.00 87.75 110 LYS A N 1
ATOM 899 C CA . LYS A 1 110 ? -23.796 1.533 1.903 1.00 87.75 110 LYS A CA 1
ATOM 900 C C . LYS A 1 110 ? -24.488 0.313 2.503 1.00 87.75 110 LYS A C 1
ATOM 902 O O . LYS A 1 110 ? -25.644 0.055 2.176 1.00 87.75 110 LYS A O 1
ATOM 907 N N . TYR A 1 111 ? -23.812 -0.434 3.370 1.00 89.56 111 TYR A N 1
ATOM 908 C CA . TYR A 1 111 ? -24.274 -1.730 3.880 1.00 89.56 111 TYR A CA 1
ATOM 909 C C . TYR A 1 111 ? -24.446 -1.769 5.402 1.00 89.56 111 TYR A C 1
ATOM 911 O O . TYR A 1 111 ? -24.968 -2.750 5.930 1.00 89.56 111 TYR A O 1
ATOM 919 N N . GLY A 1 112 ? -24.024 -0.723 6.116 1.00 87.25 112 GLY A N 1
ATOM 920 C CA . GLY A 1 112 ? -24.109 -0.663 7.576 1.00 87.25 112 GLY A CA 1
ATOM 921 C C . GLY A 1 112 ? -23.155 -1.625 8.297 1.00 87.25 112 GLY A C 1
ATOM 922 O O . GLY A 1 112 ? -23.427 -2.016 9.434 1.00 87.25 112 GLY A O 1
ATOM 923 N N . ALA A 1 113 ? -22.050 -2.026 7.661 1.00 86.50 113 ALA A N 1
ATOM 924 C CA . ALA A 1 113 ? -20.980 -2.778 8.299 1.00 86.50 113 ALA A CA 1
ATOM 925 C C . ALA A 1 113 ? -20.429 -2.008 9.502 1.00 86.50 113 ALA A C 1
ATOM 927 O O . ALA A 1 113 ? -20.161 -0.804 9.462 1.00 86.50 113 ALA A O 1
ATOM 928 N N . GLN A 1 114 ? -20.242 -2.735 10.596 1.00 90.19 114 GLN A N 1
ATOM 929 C CA . GLN A 1 114 ? -19.730 -2.159 11.827 1.00 90.19 114 GLN A CA 1
ATOM 930 C C . GLN A 1 114 ? -18.210 -1.992 11.752 1.00 90.19 114 GLN A C 1
ATOM 932 O O . GLN A 1 114 ? -17.508 -2.777 11.111 1.00 90.19 114 GLN A O 1
ATOM 937 N N . GLY A 1 115 ? -17.702 -0.962 12.432 1.00 93.44 115 GLY A N 1
ATOM 938 C CA . GLY A 1 115 ? -16.272 -0.801 12.686 1.00 93.44 115 GLY A CA 1
ATOM 939 C C . GLY A 1 115 ? -15.729 -1.848 13.665 1.00 93.44 115 GLY A C 1
ATOM 940 O O . GLY A 1 115 ? -16.397 -2.824 14.008 1.00 93.44 115 GLY A O 1
ATOM 941 N N . LEU A 1 116 ? -14.501 -1.633 14.136 1.00 96.44 116 LEU A N 1
ATOM 942 C CA . LEU A 1 116 ? -13.911 -2.467 15.187 1.00 96.44 116 LEU A CA 1
ATOM 943 C C . LEU A 1 116 ? -14.693 -2.369 16.503 1.00 96.44 116 LEU A C 1
ATOM 945 O O . LEU A 1 116 ? -15.351 -1.365 16.790 1.00 96.44 116 LEU A O 1
ATOM 949 N N . SER A 1 117 ? -14.577 -3.409 17.329 1.00 96.69 117 SER A N 1
ATOM 950 C CA . SER A 1 117 ? -15.133 -3.400 18.680 1.00 96.69 117 SER A CA 1
ATOM 951 C C . SER A 1 117 ? -14.455 -2.336 19.554 1.00 96.69 117 SER A C 1
ATOM 953 O O . SER A 1 117 ? -13.277 -2.009 19.385 1.00 96.69 117 SER A O 1
ATOM 955 N N . GLN A 1 118 ? -15.193 -1.806 20.535 1.00 95.88 118 GLN A N 1
ATOM 956 C CA . GLN A 1 118 ? -14.658 -0.802 21.465 1.00 95.88 118 GLN A CA 1
ATOM 957 C C . GLN A 1 118 ? -13.482 -1.336 22.292 1.00 95.88 118 GLN A C 1
ATOM 959 O O . GLN A 1 118 ? -12.583 -0.577 22.641 1.00 95.88 118 GLN A O 1
ATOM 964 N N . GLU A 1 119 ? -13.460 -2.642 22.564 1.00 96.94 119 GLU A N 1
ATOM 965 C CA . GLU A 1 119 ? -12.347 -3.297 23.247 1.00 96.94 119 GLU A CA 1
ATOM 966 C C . GLU A 1 119 ? -11.054 -3.210 22.425 1.00 96.94 119 GLU A C 1
ATOM 968 O O . GLU A 1 119 ? -10.019 -2.793 22.944 1.00 96.94 119 GLU A O 1
ATOM 973 N N . VAL A 1 120 ? -11.114 -3.553 21.134 1.00 97.50 120 VAL A N 1
ATOM 974 C CA . VAL A 1 120 ? -9.948 -3.501 20.241 1.00 97.50 120 VAL A CA 1
ATOM 975 C C . VAL A 1 120 ? -9.482 -2.059 20.048 1.00 97.50 120 VAL A C 1
ATOM 977 O O . VAL A 1 120 ? -8.290 -1.787 20.166 1.00 97.50 120 VAL A O 1
ATOM 980 N N . ILE A 1 121 ? -10.409 -1.118 19.842 1.00 97.69 121 ILE A N 1
ATOM 981 C CA . ILE A 1 121 ? -10.093 0.317 19.758 1.00 97.69 121 ILE A CA 1
ATOM 982 C C . ILE A 1 121 ? -9.430 0.817 21.049 1.00 97.69 121 ILE A C 1
ATOM 984 O O . ILE A 1 121 ? -8.466 1.580 20.986 1.00 97.69 121 ILE A O 1
ATOM 988 N N . GLY A 1 122 ? -9.911 0.377 22.215 1.00 97.31 122 GLY A N 1
ATOM 989 C CA . GLY A 1 122 ? -9.320 0.699 23.513 1.00 97.31 122 GLY A CA 1
ATOM 990 C C . GLY A 1 122 ? -7.882 0.196 23.640 1.00 97.31 122 GLY A C 1
ATOM 991 O O . GLY A 1 122 ? -6.999 0.979 23.985 1.00 97.31 122 GLY A O 1
ATOM 992 N N . LYS A 1 123 ? -7.634 -1.071 23.283 1.00 97.12 123 LYS A N 1
ATOM 993 C CA . LYS A 1 123 ? -6.293 -1.685 23.285 1.00 97.12 123 LYS A CA 1
ATOM 994 C C . LYS A 1 123 ? -5.328 -0.986 22.323 1.00 97.12 123 LYS A C 1
ATOM 996 O O . LYS A 1 123 ? -4.200 -0.672 22.690 1.00 97.12 123 LYS A O 1
ATOM 1001 N N . MET A 1 124 ? -5.774 -0.685 21.104 1.00 97.00 124 MET A N 1
ATOM 1002 C CA . MET A 1 124 ? -4.953 0.040 20.129 1.00 97.00 124 MET A CA 1
ATOM 1003 C C . MET A 1 124 ? -4.606 1.453 20.616 1.00 97.00 124 MET A C 1
ATOM 1005 O O . MET A 1 124 ? -3.479 1.909 20.430 1.00 97.00 124 MET A O 1
ATOM 1009 N N . ARG A 1 125 ? -5.544 2.142 21.280 1.00 95.88 125 ARG A N 1
ATOM 1010 C CA . ARG A 1 125 ? -5.313 3.482 21.837 1.00 95.88 125 ARG A CA 1
ATOM 1011 C C . ARG A 1 125 ? -4.245 3.479 22.928 1.00 95.88 125 ARG A C 1
ATOM 1013 O O . ARG A 1 125 ? -3.407 4.380 22.932 1.00 95.88 125 ARG A O 1
ATOM 1020 N N . THR A 1 126 ? -4.271 2.501 23.837 1.00 95.06 126 THR A N 1
ATOM 1021 C CA . THR A 1 126 ? -3.249 2.391 24.890 1.00 95.06 126 THR A CA 1
ATOM 1022 C C . THR A 1 126 ? -1.877 2.147 24.275 1.00 95.06 126 THR A C 1
ATOM 1024 O O . THR A 1 126 ? -0.963 2.917 24.539 1.00 95.06 126 THR A O 1
ATOM 1027 N N . MET A 1 127 ? -1.776 1.198 23.339 1.00 92.94 127 MET A N 1
ATOM 1028 C CA . MET A 1 127 ? -0.520 0.893 22.640 1.00 92.94 127 MET A CA 1
ATOM 1029 C C . MET A 1 127 ? 0.028 2.098 21.866 1.00 92.94 127 MET A C 1
ATOM 1031 O O . MET A 1 127 ? 1.203 2.416 21.973 1.00 92.94 127 MET A O 1
ATOM 1035 N N . THR A 1 128 ? -0.835 2.838 21.163 1.00 89.12 128 THR A N 1
ATOM 1036 C CA . THR A 1 128 ? -0.425 4.050 20.428 1.00 89.12 128 THR A CA 1
ATOM 1037 C C . THR A 1 128 ? 0.100 5.142 21.371 1.00 89.12 128 THR A C 1
ATOM 1039 O O . THR A 1 128 ? 1.025 5.878 21.031 1.00 89.12 128 THR A O 1
ATOM 1042 N N . THR A 1 129 ? -0.490 5.270 22.564 1.00 87.94 129 THR A N 1
ATOM 1043 C CA . THR A 1 129 ? -0.026 6.235 23.575 1.00 87.94 129 THR A CA 1
ATOM 1044 C C . THR A 1 129 ? 1.335 5.821 24.130 1.00 87.94 129 THR A C 1
ATOM 1046 O O . THR A 1 129 ? 2.237 6.654 24.211 1.00 87.94 129 THR A O 1
ATOM 1049 N N . ASP A 1 130 ? 1.509 4.539 24.442 1.00 86.44 130 ASP A N 1
ATOM 1050 C CA . ASP A 1 130 ? 2.768 3.995 24.956 1.00 86.44 130 ASP A CA 1
ATOM 1051 C C . ASP A 1 130 ? 3.905 4.120 23.923 1.00 86.44 130 ASP A C 1
ATOM 1053 O O . ASP A 1 130 ? 5.015 4.545 24.261 1.00 86.44 130 ASP A O 1
ATOM 1057 N N . ASP A 1 131 ? 3.619 3.866 22.643 1.00 83.31 131 ASP A N 1
ATOM 1058 C CA . ASP A 1 131 ? 4.567 4.048 21.535 1.00 83.31 131 ASP A CA 1
ATOM 1059 C C . ASP A 1 131 ? 5.011 5.511 21.400 1.00 83.31 131 ASP A C 1
ATOM 1061 O O . ASP A 1 131 ? 6.190 5.787 21.176 1.00 83.31 131 ASP A O 1
ATOM 1065 N N . SER A 1 132 ? 4.100 6.470 21.602 1.00 80.31 132 SER A N 1
ATOM 1066 C CA . SER A 1 132 ? 4.434 7.901 21.541 1.00 80.31 132 SER A CA 1
ATOM 1067 C C . SER A 1 132 ? 5.332 8.365 22.694 1.00 80.31 132 SER A C 1
ATOM 1069 O O . SER A 1 132 ? 6.142 9.275 22.523 1.00 80.31 132 SER A O 1
ATOM 1071 N N . ILE A 1 133 ? 5.225 7.723 23.863 1.00 80.50 133 ILE A N 1
ATOM 1072 C CA . ILE A 1 133 ? 6.069 8.009 25.032 1.00 80.50 133 ILE A CA 1
ATOM 1073 C C . ILE A 1 133 ? 7.467 7.415 24.835 1.00 80.50 133 ILE A C 1
ATO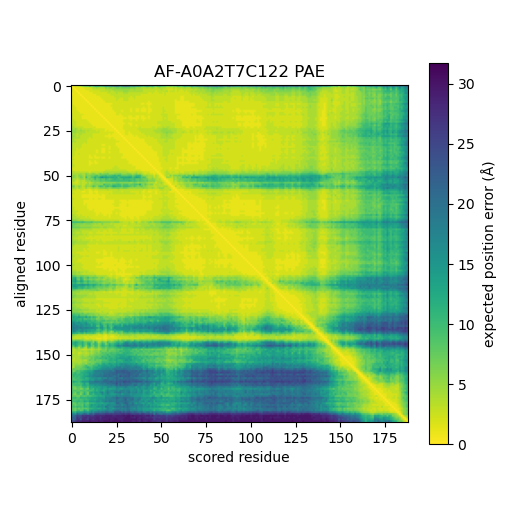M 1075 O O . ILE A 1 133 ? 8.467 8.034 25.198 1.00 80.50 133 ILE A O 1
ATOM 1079 N N . THR A 1 134 ? 7.541 6.215 24.263 1.00 81.94 134 THR A N 1
ATOM 1080 C CA . THR A 1 134 ? 8.799 5.482 24.069 1.00 81.94 134 THR A CA 1
ATOM 1081 C C . THR A 1 134 ? 9.570 5.933 22.828 1.00 81.94 134 THR A C 1
ATOM 1083 O O . THR A 1 134 ? 10.801 5.952 22.850 1.00 81.94 134 THR A O 1
ATOM 1086 N N . THR A 1 135 ? 8.875 6.353 21.767 1.00 80.12 135 THR A N 1
ATOM 1087 C CA . THR A 1 135 ? 9.456 6.819 20.498 1.00 80.12 135 THR A CA 1
ATOM 1088 C C . THR A 1 135 ? 8.855 8.164 20.066 1.00 80.12 135 THR A C 1
ATOM 1090 O O . THR A 1 135 ? 8.005 8.216 19.178 1.00 80.12 135 THR A O 1
ATOM 1093 N N . PRO A 1 136 ? 9.322 9.294 20.637 1.00 62.50 136 PRO A N 1
ATOM 1094 C CA . PRO A 1 136 ? 8.656 10.598 20.514 1.00 62.50 136 PRO A CA 1
ATOM 1095 C C . PRO A 1 136 ? 8.570 11.224 19.108 1.00 62.50 136 PRO A C 1
ATOM 1097 O O . PRO A 1 136 ? 8.061 12.329 18.986 1.00 62.50 136 PRO A O 1
ATOM 1100 N N . ASN A 1 137 ? 9.048 10.555 18.054 1.00 67.69 137 ASN A N 1
ATOM 1101 C CA . ASN A 1 137 ? 9.083 11.057 16.674 1.00 67.69 137 ASN A CA 1
ATOM 1102 C C . ASN A 1 137 ? 8.731 9.979 15.625 1.00 67.69 137 ASN A C 1
ATOM 1104 O O . ASN A 1 137 ? 9.112 10.114 14.462 1.00 67.69 137 ASN A O 1
ATOM 1108 N N . SER A 1 138 ? 8.047 8.891 15.998 1.00 74.81 138 SER A N 1
ATOM 1109 C CA . SER A 1 138 ? 7.592 7.907 15.007 1.00 74.81 138 SER A CA 1
ATOM 1110 C C . SER A 1 138 ? 6.467 8.503 14.148 1.00 74.81 138 SER A C 1
ATOM 1112 O O . SER A 1 138 ? 5.354 8.761 14.610 1.00 74.81 138 SER A O 1
ATOM 1114 N N . SER A 1 139 ? 6.766 8.780 12.875 1.00 85.94 139 SER A N 1
ATOM 1115 C CA . SER A 1 139 ? 5.750 9.214 11.915 1.00 85.94 139 SER A CA 1
ATOM 1116 C C . SER A 1 139 ? 4.811 8.051 11.605 1.00 85.94 139 SER A C 1
ATOM 1118 O O . SER A 1 139 ? 5.247 6.929 11.363 1.00 85.94 139 SER A O 1
ATOM 1120 N N . PHE A 1 140 ? 3.505 8.319 11.588 1.00 90.38 140 PHE A N 1
ATOM 1121 C CA . PHE A 1 140 ? 2.520 7.348 11.107 1.00 90.38 140 PHE A CA 1
ATOM 1122 C C . PHE A 1 140 ? 2.355 7.392 9.579 1.00 90.38 140 PHE A C 1
ATOM 1124 O O . PHE A 1 140 ? 1.710 6.506 9.019 1.00 90.38 140 PHE A O 1
ATOM 1131 N N . LEU A 1 141 ? 2.887 8.421 8.914 1.00 94.00 141 LEU A N 1
ATOM 1132 C CA . LEU A 1 141 ? 2.867 8.561 7.459 1.00 94.00 141 LEU A CA 1
ATOM 1133 C C . LEU A 1 141 ? 4.038 7.806 6.837 1.00 94.00 141 LEU A C 1
ATOM 1135 O O . LEU A 1 141 ? 5.093 7.686 7.453 1.00 94.00 141 LEU A O 1
ATOM 1139 N N . LEU A 1 142 ? 3.845 7.344 5.605 1.00 92.00 142 LEU A N 1
ATOM 1140 C CA . LEU A 1 142 ? 4.936 6.826 4.787 1.00 92.00 142 LEU A CA 1
ATOM 1141 C C . LEU A 1 142 ? 5.754 7.982 4.212 1.00 92.00 142 LEU A C 1
ATOM 1143 O O . LEU A 1 142 ? 5.180 8.997 3.803 1.00 92.00 142 LEU A O 1
ATOM 1147 N N . ASP A 1 143 ? 7.070 7.796 4.158 1.00 87.44 143 ASP A N 1
ATOM 1148 C CA . ASP A 1 143 ? 8.002 8.770 3.599 1.00 87.44 143 ASP A CA 1
ATOM 1149 C C . ASP A 1 143 ? 7.901 8.818 2.065 1.00 87.44 143 ASP A C 1
ATOM 1151 O O . ASP A 1 143 ? 7.943 7.791 1.381 1.00 87.44 143 ASP A O 1
ATOM 1155 N N . ASP A 1 144 ? 7.798 10.032 1.520 1.00 72.00 144 ASP A N 1
ATOM 1156 C CA . ASP A 1 144 ? 7.678 10.279 0.072 1.00 72.00 144 ASP A CA 1
ATOM 1157 C C . ASP A 1 144 ? 9.022 10.123 -0.671 1.00 72.00 144 ASP A C 1
ATOM 1159 O O . ASP A 1 144 ? 9.052 10.009 -1.892 1.00 72.00 144 ASP A O 1
ATOM 1163 N N . ASP A 1 145 ? 10.143 10.045 0.057 1.00 67.31 145 ASP A N 1
ATOM 1164 C CA . ASP A 1 145 ? 11.507 10.022 -0.503 1.00 67.31 145 ASP A CA 1
ATOM 1165 C C . ASP A 1 145 ? 12.003 8.607 -0.871 1.00 67.31 145 ASP A C 1
ATOM 1167 O O . ASP A 1 145 ? 13.200 8.350 -1.025 1.00 67.31 145 ASP A O 1
ATOM 1171 N N . SER A 1 146 ? 11.067 7.666 -1.029 1.00 65.75 146 SER A N 1
ATOM 1172 C CA . SER A 1 146 ? 11.308 6.258 -1.369 1.00 65.75 146 SER A CA 1
ATOM 1173 C C . SER A 1 146 ? 11.676 6.096 -2.851 1.00 65.75 146 SER A C 1
ATOM 1175 O O . SER A 1 146 ? 10.990 5.422 -3.625 1.00 65.75 146 SER A O 1
ATOM 1177 N N . SER A 1 147 ? 12.736 6.778 -3.278 1.00 78.31 147 SER A N 1
ATOM 1178 C CA . SER A 1 147 ? 13.266 6.673 -4.631 1.00 78.31 147 SER A CA 1
ATOM 1179 C C . SER A 1 147 ? 14.021 5.353 -4.807 1.00 78.31 147 SER A C 1
ATOM 1181 O O . SER A 1 147 ? 14.912 5.000 -4.036 1.00 78.31 147 SER A O 1
ATOM 1183 N N . ILE A 1 148 ? 13.655 4.599 -5.837 1.00 83.12 148 ILE A N 1
ATOM 1184 C CA . ILE A 1 148 ? 14.290 3.354 -6.246 1.00 83.12 148 ILE A CA 1
ATOM 1185 C C . ILE A 1 148 ? 15.478 3.737 -7.133 1.00 83.12 148 ILE A C 1
ATOM 1187 O O . ILE A 1 148 ? 15.281 4.181 -8.269 1.00 83.12 148 ILE A O 1
ATOM 1191 N N . PRO A 1 149 ? 16.724 3.577 -6.653 1.00 83.88 149 PRO A N 1
ATOM 1192 C CA . PRO A 1 149 ? 17.888 4.046 -7.385 1.00 83.88 149 PRO A CA 1
ATOM 1193 C C . PRO A 1 149 ? 18.104 3.228 -8.662 1.00 83.88 149 PRO A C 1
ATOM 1195 O O . PRO A 1 149 ? 17.991 1.996 -8.675 1.00 83.88 149 PRO A O 1
ATOM 1198 N N . ILE A 1 150 ? 18.473 3.923 -9.738 1.00 83.31 150 ILE A N 1
ATOM 1199 C CA . ILE A 1 150 ? 18.993 3.329 -10.973 1.00 83.31 150 ILE A CA 1
ATOM 1200 C C . ILE A 1 150 ? 20.520 3.382 -10.877 1.00 83.31 150 ILE A C 1
ATOM 1202 O O . ILE A 1 150 ? 21.090 4.464 -10.746 1.00 83.31 150 ILE A O 1
ATOM 1206 N N . SER A 1 151 ? 21.183 2.226 -10.882 1.00 84.56 151 SER A N 1
ATOM 1207 C CA . SER A 1 151 ? 22.641 2.155 -10.773 1.00 84.56 151 SER A CA 1
ATOM 1208 C C . SER A 1 151 ? 23.316 2.370 -12.130 1.00 84.56 151 SER A C 1
ATOM 1210 O O . SER A 1 151 ? 22.703 2.226 -13.188 1.00 84.56 151 SER A O 1
ATOM 1212 N N . LEU A 1 152 ? 24.614 2.680 -12.111 1.00 83.06 152 LEU A N 1
ATOM 1213 C CA . LEU A 1 152 ? 25.413 2.727 -13.338 1.00 83.06 152 LEU A CA 1
ATOM 1214 C C . LEU A 1 152 ? 25.483 1.358 -14.019 1.00 83.06 152 LEU A C 1
ATOM 1216 O O . LEU A 1 152 ? 25.429 1.298 -15.242 1.00 83.06 152 LEU A O 1
ATOM 1220 N N . ASP A 1 153 ? 25.506 0.270 -13.246 1.00 83.44 153 ASP A N 1
ATOM 1221 C CA . ASP A 1 153 ? 25.419 -1.088 -13.791 1.00 83.44 153 ASP A CA 1
ATOM 1222 C C . ASP A 1 153 ? 24.092 -1.314 -14.522 1.00 83.44 153 ASP A C 1
ATOM 1224 O O . ASP A 1 153 ? 24.049 -2.018 -15.534 1.00 83.44 153 ASP A O 1
ATOM 1228 N N . ASP A 1 154 ? 23.005 -0.696 -14.041 1.00 83.62 154 ASP A N 1
ATOM 1229 C CA . ASP A 1 154 ? 21.712 -0.817 -14.696 1.00 83.62 154 ASP A CA 1
ATOM 1230 C C . ASP A 1 154 ? 21.708 -0.178 -16.086 1.00 83.62 154 ASP A C 1
ATOM 1232 O O . ASP A 1 154 ? 21.089 -0.693 -17.019 1.00 83.62 154 ASP A O 1
ATOM 1236 N N . ILE A 1 155 ? 22.402 0.952 -16.207 1.00 82.88 155 ILE A N 1
ATOM 1237 C CA . ILE A 1 155 ? 22.559 1.704 -17.452 1.00 82.88 155 ILE A CA 1
ATOM 1238 C C . ILE A 1 155 ? 23.551 0.990 -18.374 1.00 82.88 155 ILE A C 1
ATOM 1240 O O . ILE A 1 155 ? 23.268 0.826 -19.557 1.00 82.88 155 ILE A O 1
ATOM 1244 N N . ALA A 1 156 ? 24.676 0.513 -17.839 1.00 81.56 156 ALA A N 1
ATOM 1245 C CA . ALA A 1 156 ? 25.710 -0.181 -18.601 1.00 81.56 156 ALA A CA 1
ATOM 1246 C C . ALA A 1 156 ? 25.160 -1.433 -19.296 1.00 81.56 156 ALA A C 1
ATOM 1248 O O . ALA A 1 156 ? 25.446 -1.660 -20.463 1.00 81.56 156 ALA A O 1
ATOM 1249 N N . ARG A 1 157 ? 24.282 -2.195 -18.629 1.00 79.25 157 ARG A N 1
ATOM 1250 C CA . ARG A 1 157 ? 23.610 -3.365 -19.228 1.00 79.25 157 ARG A CA 1
ATOM 1251 C C . ARG A 1 157 ? 22.643 -3.030 -20.367 1.00 79.25 157 ARG A C 1
ATOM 1253 O O . ARG A 1 157 ? 22.224 -3.940 -21.074 1.00 79.25 157 ARG A O 1
ATOM 1260 N N . LEU A 1 158 ? 22.234 -1.770 -20.508 1.00 77.00 158 LEU A N 1
ATOM 1261 C CA . LEU A 1 158 ? 21.413 -1.308 -21.631 1.00 77.00 158 LEU A CA 1
ATOM 1262 C C . LEU A 1 158 ? 22.250 -0.776 -22.789 1.00 77.00 158 LEU A C 1
ATOM 1264 O O . LEU A 1 158 ? 21.714 -0.604 -23.884 1.00 77.00 158 LEU A O 1
ATOM 1268 N N . MET A 1 159 ? 23.531 -0.485 -22.555 1.00 77.56 159 MET A N 1
ATOM 1269 C CA . MET A 1 159 ? 24.423 -0.114 -23.637 1.00 77.56 159 MET A CA 1
ATOM 1270 C C . MET A 1 159 ? 24.671 -1.364 -24.473 1.00 77.56 159 MET A C 1
ATOM 1272 O O . MET A 1 159 ? 25.195 -2.366 -23.994 1.00 77.56 159 MET A O 1
ATOM 1276 N N . LEU A 1 160 ? 24.216 -1.316 -25.720 1.00 73.19 160 LEU A N 1
ATOM 1277 C CA . LEU A 1 160 ? 24.608 -2.294 -26.719 1.00 73.19 160 LEU A CA 1
ATOM 1278 C C . LEU A 1 160 ? 26.097 -2.073 -27.011 1.00 73.19 160 LEU A C 1
ATOM 1280 O O . LEU A 1 160 ? 26.514 -0.920 -27.152 1.00 73.19 160 LEU A O 1
ATOM 1284 N N . ASP A 1 161 ? 26.870 -3.155 -27.123 1.00 72.44 161 ASP A N 1
ATOM 1285 C CA . ASP A 1 161 ? 28.234 -3.113 -27.661 1.00 72.44 161 ASP A CA 1
ATOM 1286 C C . ASP A 1 161 ? 28.148 -2.749 -29.148 1.00 72.44 161 ASP A C 1
ATOM 1288 O O . ASP A 1 161 ? 28.092 -3.604 -30.031 1.00 72.44 161 ASP A O 1
ATOM 1292 N N . VAL A 1 162 ? 28.029 -1.453 -29.415 1.00 78.00 162 VAL A N 1
ATOM 1293 C CA . VAL A 1 162 ? 28.023 -0.882 -30.756 1.00 78.00 162 VAL A CA 1
ATOM 1294 C C . VAL A 1 162 ? 29.359 -0.196 -30.942 1.00 78.00 162 VAL A C 1
ATOM 1296 O O . VAL A 1 162 ? 29.664 0.762 -30.229 1.00 78.00 162 VAL A O 1
ATOM 1299 N N . ASP A 1 163 ? 30.142 -0.677 -31.904 1.00 78.12 163 ASP A N 1
ATOM 1300 C CA . ASP A 1 163 ? 31.339 0.027 -32.335 1.00 78.12 163 ASP A CA 1
ATOM 1301 C C . ASP A 1 163 ? 30.907 1.337 -33.024 1.00 78.12 163 ASP A C 1
ATOM 1303 O O . ASP A 1 163 ? 30.168 1.299 -34.014 1.00 78.12 163 ASP A O 1
ATOM 1307 N N . PRO A 1 164 ? 31.322 2.514 -32.525 1.00 71.31 164 PRO A N 1
ATOM 1308 C CA . PRO A 1 164 ? 30.993 3.789 -33.154 1.00 71.31 164 PRO A CA 1
ATOM 1309 C C . PRO A 1 164 ? 31.469 3.886 -34.609 1.00 71.31 164 PRO A C 1
ATOM 1311 O O . PRO A 1 164 ? 30.902 4.665 -35.373 1.00 71.31 164 PRO A O 1
ATOM 1314 N N . SER A 1 165 ? 32.492 3.118 -34.995 1.00 75.88 165 SER A N 1
ATOM 1315 C CA . SER A 1 165 ? 33.003 3.073 -36.367 1.00 75.88 165 SER A CA 1
ATOM 1316 C C . SER A 1 165 ? 32.085 2.320 -37.339 1.00 75.88 165 SER A C 1
ATOM 1318 O O . SER A 1 165 ? 32.108 2.613 -38.537 1.00 75.88 165 SER A O 1
ATOM 1320 N N . ASP A 1 166 ? 31.212 1.447 -36.825 1.00 78.38 166 ASP A N 1
ATOM 1321 C CA . ASP A 1 166 ? 30.235 0.675 -37.603 1.00 78.38 166 ASP A CA 1
ATOM 1322 C C . ASP A 1 166 ? 28.900 1.419 -37.806 1.00 78.38 166 ASP A C 1
ATOM 1324 O O . ASP A 1 166 ? 28.000 0.938 -38.501 1.00 78.38 166 ASP A O 1
ATOM 1328 N N . VAL A 1 167 ? 28.743 2.608 -37.212 1.00 82.81 167 VAL A N 1
ATOM 1329 C CA . VAL A 1 167 ? 27.509 3.400 -37.288 1.00 82.81 167 VAL A CA 1
ATOM 1330 C C . VAL A 1 167 ? 27.679 4.568 -38.253 1.00 82.81 167 VAL A C 1
ATOM 1332 O O . VAL A 1 167 ? 28.316 5.574 -37.944 1.00 82.81 167 VAL A O 1
ATOM 1335 N N . GLU A 1 168 ? 27.032 4.487 -39.418 1.00 84.31 168 GLU A N 1
ATOM 1336 C CA . GLU A 1 168 ? 26.977 5.631 -40.330 1.00 84.31 168 GLU A CA 1
ATOM 1337 C C . GLU A 1 168 ? 26.183 6.805 -39.722 1.00 84.31 168 GLU A C 1
ATOM 1339 O O . GLU A 1 168 ? 25.043 6.622 -39.272 1.00 84.31 168 GLU A O 1
ATOM 1344 N N . PRO A 1 169 ? 26.704 8.046 -39.789 1.00 86.75 169 PRO A N 1
ATOM 1345 C CA . PRO A 1 169 ? 25.964 9.214 -39.336 1.00 86.75 169 PRO A CA 1
ATOM 1346 C C . PRO A 1 169 ? 24.630 9.391 -40.092 1.00 86.75 169 PRO A C 1
ATOM 1348 O O . PRO A 1 169 ? 24.574 9.243 -41.324 1.00 86.75 169 PRO A O 1
ATOM 1351 N N . PRO A 1 170 ? 23.541 9.784 -39.401 1.00 90.38 170 PRO A N 1
ATOM 1352 C CA . PRO A 1 170 ? 22.261 10.078 -40.037 1.00 90.38 170 PRO A CA 1
ATOM 1353 C C . PRO A 1 170 ? 22.376 11.103 -41.182 1.00 90.38 170 PRO A C 1
ATOM 1355 O O . PRO A 1 170 ? 23.201 12.020 -41.105 1.00 90.38 170 PRO A O 1
ATOM 1358 N N . PRO A 1 171 ? 21.524 11.028 -42.227 1.00 89.31 171 PRO A N 1
ATOM 1359 C CA . PRO A 1 171 ? 21.600 11.914 -43.396 1.00 89.31 171 PRO A CA 1
ATOM 1360 C C . PRO A 1 171 ? 21.608 13.413 -43.065 1.00 89.31 171 PRO A C 1
ATOM 1362 O O . PRO A 1 171 ? 22.301 14.181 -43.726 1.00 89.31 171 PRO A O 1
ATOM 1365 N N . LEU A 1 172 ? 20.888 13.821 -42.014 1.00 91.62 172 LEU A N 1
ATOM 1366 C CA . LEU A 1 172 ? 20.846 15.210 -41.543 1.00 91.62 172 LEU A CA 1
ATOM 1367 C C . LEU A 1 172 ? 22.219 15.723 -41.086 1.00 91.62 172 LEU A C 1
ATOM 1369 O O . LEU A 1 172 ? 22.535 16.891 -41.295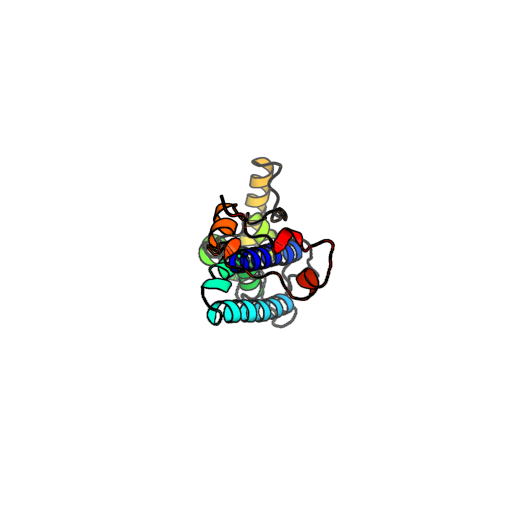 1.00 91.62 172 LEU A O 1
ATOM 1373 N N . LEU A 1 173 ? 23.041 14.853 -40.494 1.00 89.88 173 LEU A N 1
ATOM 1374 C CA . LEU A 1 173 ? 24.407 15.192 -40.095 1.00 89.88 173 LEU A CA 1
ATOM 1375 C C . LEU A 1 173 ? 25.358 15.127 -41.295 1.00 89.88 173 LEU A C 1
ATOM 1377 O O . LEU A 1 173 ? 26.211 15.993 -41.439 1.00 89.88 173 LEU A O 1
ATOM 1381 N N . ARG A 1 174 ? 25.164 14.168 -42.210 1.00 86.69 174 ARG A N 1
ATOM 1382 C CA . ARG A 1 174 ? 25.979 14.037 -43.434 1.00 86.69 174 ARG A CA 1
ATOM 1383 C C . ARG A 1 174 ? 25.867 15.217 -44.389 1.00 86.69 174 ARG A C 1
ATOM 1385 O O . ARG A 1 174 ? 26.819 15.518 -45.091 1.00 86.69 174 ARG A O 1
ATOM 1392 N N . GLN A 1 175 ? 24.700 15.848 -44.451 1.00 88.44 175 GLN A N 1
ATOM 1393 C CA . GLN A 1 175 ? 24.445 16.982 -45.343 1.00 88.44 175 GLN A CA 1
ATOM 1394 C C . GLN A 1 175 ? 24.899 18.319 -44.747 1.00 88.44 175 GLN A C 1
ATOM 1396 O O . GLN A 1 175 ? 24.949 19.324 -45.457 1.00 88.44 175 GLN A O 1
ATOM 1401 N N . ASN A 1 176 ? 25.220 18.350 -43.452 1.00 90.56 176 ASN A N 1
ATOM 1402 C CA . ASN A 1 176 ? 25.683 19.547 -42.777 1.00 90.56 176 ASN A CA 1
ATOM 1403 C C . ASN A 1 176 ? 27.216 19.563 -42.741 1.00 90.56 176 ASN A C 1
ATOM 1405 O O . ASN A 1 176 ? 27.849 18.756 -42.061 1.00 90.56 176 ASN A O 1
ATOM 1409 N N . SER A 1 177 ? 27.810 20.535 -43.435 1.00 89.44 177 SER A N 1
ATOM 1410 C CA . SER A 1 177 ? 29.265 20.680 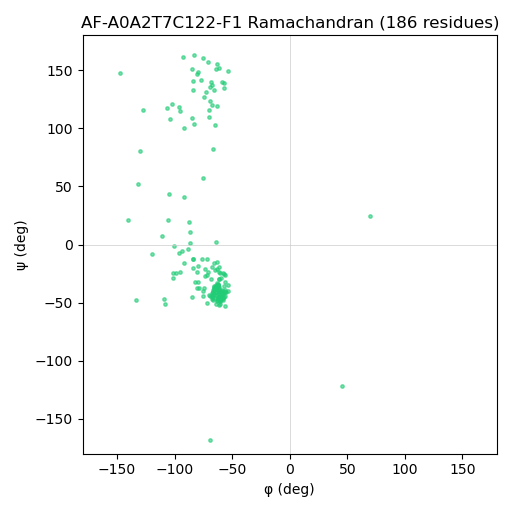-43.547 1.00 89.44 177 SER A CA 1
ATOM 1411 C C . SER A 1 177 ? 29.982 20.811 -42.198 1.00 89.44 177 SER A C 1
ATOM 1413 O O . SER A 1 177 ? 31.143 20.420 -42.095 1.00 89.44 177 SER A O 1
ATOM 1415 N N . GLN A 1 178 ? 29.300 21.286 -41.147 1.00 91.38 178 GLN A N 1
ATOM 1416 C CA . GLN A 1 178 ? 29.850 21.376 -39.788 1.00 91.38 178 GLN A CA 1
ATOM 1417 C C . GLN A 1 178 ? 30.097 20.006 -39.137 1.00 91.38 178 GLN A C 1
ATOM 1419 O O . GLN A 1 178 ? 30.877 19.919 -38.193 1.00 91.38 178 GLN A O 1
ATOM 1424 N N . PHE A 1 179 ? 29.466 18.940 -39.638 1.00 89.00 179 PHE A N 1
ATOM 1425 C CA . PHE A 1 179 ? 29.527 17.590 -39.071 1.00 89.00 179 PHE A CA 1
ATOM 1426 C C . PHE A 1 179 ? 30.296 16.587 -39.944 1.00 89.00 179 PHE A C 1
ATOM 1428 O O . PHE A 1 179 ? 30.351 15.405 -39.616 1.00 89.00 179 PHE A O 1
ATOM 1435 N N . HIS A 1 180 ? 30.951 17.032 -41.023 1.00 87.19 180 HIS A N 1
ATOM 1436 C CA . HIS A 1 180 ? 31.735 16.148 -41.899 1.00 87.19 180 HIS A CA 1
ATOM 1437 C C . HIS A 1 180 ? 32.913 15.450 -41.193 1.00 87.19 180 HIS A C 1
ATOM 1439 O O . HIS A 1 180 ? 33.380 14.424 -41.681 1.00 87.19 180 HIS A O 1
ATOM 1445 N N . PHE A 1 181 ? 33.373 15.955 -40.041 1.00 86.31 181 PHE A N 1
ATOM 1446 C CA . PHE A 1 181 ? 34.394 15.285 -39.225 1.00 86.31 181 PHE A CA 1
ATOM 1447 C C . PHE A 1 181 ? 33.943 13.897 -38.735 1.00 86.31 181 PHE A C 1
ATOM 1449 O O . PHE A 1 181 ? 34.780 13.031 -38.522 1.00 86.31 181 PHE A O 1
ATOM 1456 N N . LEU A 1 182 ? 32.630 13.652 -38.627 1.00 82.19 182 LEU A N 1
ATOM 1457 C CA . LEU A 1 182 ? 32.065 12.344 -38.270 1.00 82.19 182 LEU A CA 1
ATOM 1458 C C . LEU A 1 182 ? 32.195 11.298 -39.389 1.00 82.19 182 LEU A C 1
ATOM 1460 O O . LEU A 1 182 ? 31.941 10.124 -39.155 1.00 82.19 182 LEU A O 1
ATOM 1464 N N . LEU A 1 183 ? 32.542 11.716 -40.612 1.00 77.62 183 LEU A N 1
ATOM 1465 C CA . LEU A 1 183 ? 32.732 10.829 -41.766 1.00 77.62 183 LEU A CA 1
ATOM 1466 C C . LEU A 1 183 ? 34.197 10.444 -41.983 1.00 77.62 183 LEU A C 1
ATOM 1468 O O . LEU A 1 183 ? 34.496 9.628 -42.853 1.00 77.62 183 LEU A O 1
ATOM 1472 N N . GLN A 1 184 ? 35.117 11.045 -41.229 1.00 71.94 184 GLN A N 1
ATOM 1473 C CA . GLN A 1 184 ? 36.530 10.701 -41.287 1.00 71.94 184 GLN A CA 1
ATOM 1474 C C . GLN A 1 184 ? 36.755 9.474 -40.401 1.00 71.94 184 GLN A C 1
ATOM 1476 O O . GLN A 1 184 ? 36.764 9.581 -39.179 1.00 71.94 184 GLN A O 1
ATOM 1481 N N . GLN A 1 185 ? 36.909 8.298 -41.016 1.00 62.59 185 GLN A N 1
ATOM 1482 C CA . GLN A 1 185 ? 37.381 7.115 -40.298 1.00 62.59 185 GLN A CA 1
ATOM 1483 C C . GLN A 1 185 ? 38.805 7.400 -39.808 1.00 62.59 185 GLN A C 1
ATOM 1485 O O . GLN A 1 185 ? 39.690 7.685 -40.619 1.00 62.59 185 GLN A O 1
ATOM 1490 N N . TYR A 1 186 ? 39.016 7.372 -38.490 1.00 56.31 186 TYR A N 1
ATOM 1491 C CA . TYR A 1 186 ? 40.359 7.399 -37.917 1.00 56.31 186 TYR A CA 1
ATOM 1492 C C . TYR A 1 186 ? 41.070 6.114 -38.345 1.00 56.31 186 TYR A C 1
ATOM 1494 O O . TYR A 1 186 ? 40.773 5.030 -37.851 1.00 56.31 186 TYR A O 1
ATOM 1502 N N . VAL A 1 187 ? 41.958 6.245 -39.327 1.00 49.16 187 VAL A N 1
ATOM 1503 C CA . VAL A 1 187 ? 42.949 5.230 -39.675 1.00 49.16 187 VAL A CA 1
ATOM 1504 C C . VAL A 1 187 ? 44.188 5.584 -38.861 1.00 49.16 187 VAL A C 1
ATOM 1506 O O . VAL A 1 187 ? 44.889 6.531 -39.221 1.00 49.16 187 VAL A O 1
ATOM 1509 N N . ASP A 1 188 ? 44.401 4.882 -37.750 1.00 44.78 188 ASP A N 1
ATOM 1510 C CA . ASP A 1 188 ? 45.738 4.771 -37.153 1.00 44.78 188 ASP A CA 1
ATOM 1511 C C . ASP A 1 188 ? 46.564 3.736 -37.936 1.00 44.78 188 ASP A C 1
ATOM 1513 O O . ASP A 1 188 ? 46.014 2.655 -38.267 1.00 44.78 188 ASP A O 1
#

Sequence (188 aa):
MIIKKTFNQVYAYLNVQLFNSLLLRRECCSFSNGEFLKVGLQELEQWCSTTTEEYAGASWDELQHIRQAVGFLVLHQKSHKTLEEITNELCPVLSITQIYRIATMFWDDKYGAQGLSQEVIGKMRTMTTDDSITTPNSSFLLDDDSSIPISLDDIARLMLDVDPSDVEPPPLLRQNSQFHFLLQQYVD

pLDDT: mean 89.94, std 9.54, range [44.78, 98.56]

Mean predicted aligned error: 7.55 Å

Organism: NCBI:txid1504633

Foldseek 3Di:
DVLQLVLLLVLLLVLQVLLVCLLPDLVCLELVNLVVVVVVLVVVVVCLVPDDCVHNPVSNVSNLRVNLLSQLSNDQAQQPDDLCCSCPPRRVPADLSSVLSSQVSHDYPDDRRDGYHPVNNVVSVVVVVVCCVVPVDDDNHDDSPPRDDQDPVNVVVVDDPDDLLPDDDDPVLVVDPVNCVSVDDDDD

InterPro domains:
  IPR002710 Dilute domain [PF01843] (6-109)
  IPR002710 Dilute domain [PS51126] (1-130)
  IPR002710 Dilute domain [SM01132] (5-112)
  IPR052072 Vascular development regulator domain-containing protein [PTHR16027] (2-182)

Nearest PDB structures (foldseek):
  7kfl-assembly1_A  TM=9.367E-01  e=3.882E-15  Arabidopsis thaliana
  7kfl-assembly2_B  TM=9.341E-01  e=1.331E-14  Arabidopsis thaliana
  4lx0-assembly2_D  TM=8.061E-01  e=1.585E-05  Homo sapiens
  4l8t-assembly1_A  TM=7.999E-01  e=3.204E-04  Homo sapiens

Solvent-accessible surface area (backbone atoms only — not comparable to full-atom values): 10778 Å² total; per-residue (Å²): 94,68,63,20,50,52,43,29,39,53,31,36,48,52,19,40,56,54,36,44,44,42,68,74,33,54,86,54,29,26,30,63,49,16,50,54,50,47,53,55,51,48,53,54,50,50,47,46,74,72,41,56,65,65,44,30,61,68,22,75,66,44,29,51,62,32,51,28,54,30,55,57,49,55,41,59,65,35,49,77,53,50,63,63,52,44,46,68,70,58,27,66,84,56,52,64,58,44,51,47,48,40,52,74,40,45,46,48,84,82,82,69,47,51,54,62,3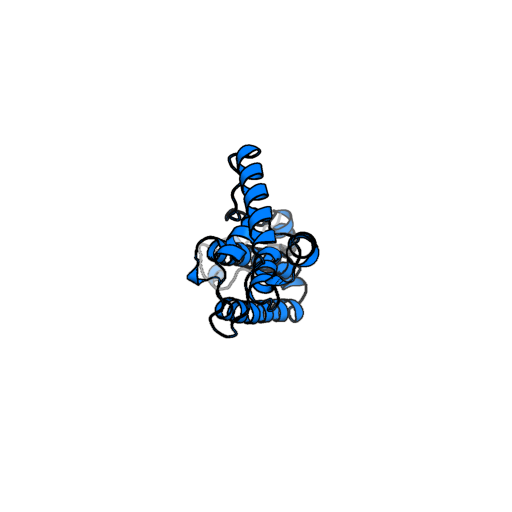3,70,67,49,54,50,54,40,50,53,52,43,52,52,46,47,72,77,42,81,76,74,71,79,60,69,74,89,81,73,73,72,85,82,50,69,68,62,53,54,74,67,56,69,98,67,62,74,89,78,55,79,72,57,69,77,44,65,74,33,79,91,43,49,72,78,72,58,78,86,78,129

Radius of gyration: 25.41 Å; Cα contacts (8 Å, |Δi|>4): 197; chains: 1; bounding box: 70×33×70 Å

Secondary structure (DSSP, 8-state):
-HHHHHHHHHHHHHHHHHHHHHHH-GGG-BHHHHHHHHHHHHHHHHHHHHS-HHHHTTGGGGGHHHHHHHHHHT-TBGGG--HHIIIIII-TTS-HHHHHHHHHH-B-SSS--B---HHHHHHHHHHHHHHHHHSTT--SSPPTT---PPPHHHHHTTS----GGG-PPPHHHHT-GGGGGGG-----